Protein AF-H0A9T4-F1 (afdb_monomer_lite)

pLDDT: mean 71.27, std 19.25, range [31.16, 97.06]

Sequence (235 aa):
MMSLDSEPENFSHQIEYSAELRTNGTLNDTEILLPFPEDERFRNAVENDSEDPNVTISNDFNASTSITDSGYLRLDIGDFRPETPEERFGETEFPDSFNESGELRSANVSGIRKYTSYDFYIRIDYNRSINTSNGLTKEPYLVSNTTECQNARESGCATTQAYMNYETGDQTYLEFDVSLEGRNSWNEGFSWQGNSYRQDFYNSYYDNGYLTGSQDGWVTLTGREVEGDGTYRRD

Foldseek 3Di:
DDPPPDDPWDKKKKKKKKKKKWKQAKWAQKKKWAQDWPDPVVQCCLDPVDPDPQKDKDWQLPFRWHADPVGTIMTGRGIDGQPDHDPPPPPPPPPPPPDPPDDPDDPPPDPPGDIRMIMIMMMGMDPDRDPPVVNDPDDTDSDPDADADPALPDPRFDKDKMFIFIATDQAMWMKMKIKMKMKMWTDDPHDIWIWMKMKMWICQDHPNRTDGGGDGGMDMTTIGIDGTPTDDDDD

Secondary structure (DSSP, 8-state):
----------EEEEEEEEEEEEESS-EEEEEEEE-----HHHHHHHHTT---TTEEEEETT--EEEE-TTS-EEEEEEEE--SS-----------S------------------PEEEEEEEEEEE-S---GGG--SS---SSSSPPP-SSTTSTT-EEEEEEEEEE--TT-EEEEEEEEEEEEEEEETTEEEEEEEEEEEESSTTT---EES-EEEEEEEEEEEEEEEEPPPP-

Structure (mmCIF, N/CA/C/O backbone):
data_AF-H0A9T4-F1
#
_entry.id   AF-H0A9T4-F1
#
loop_
_atom_site.group_PDB
_atom_site.id
_atom_site.type_symbol
_atom_site.label_atom_id
_atom_site.label_alt_id
_atom_site.label_comp_id
_atom_site.label_asym_id
_atom_site.label_entity_id
_atom_site.label_seq_id
_atom_site.pdbx_PDB_ins_code
_atom_site.Cartn_x
_atom_site.Cartn_y
_atom_site.Cartn_z
_atom_site.occupancy
_atom_site.B_iso_or_equiv
_atom_site.auth_seq_id
_atom_site.auth_comp_id
_atom_site.auth_asym_id
_atom_site.auth_atom_id
_atom_site.pdbx_PDB_model_num
ATOM 1 N N . MET A 1 1 ? 29.305 2.424 -45.298 1.00 36.91 1 MET A N 1
ATOM 2 C CA . MET A 1 1 ? 28.233 2.231 -44.304 1.00 36.91 1 MET A CA 1
ATOM 3 C C . MET A 1 1 ? 28.916 1.924 -42.991 1.00 36.91 1 MET A C 1
ATOM 5 O O . MET A 1 1 ? 29.504 0.860 -42.871 1.00 36.91 1 MET A O 1
ATOM 9 N N . MET A 1 2 ? 28.985 2.909 -42.098 1.00 31.16 2 MET A N 1
ATOM 10 C CA . MET A 1 2 ? 29.479 2.701 -40.739 1.00 31.16 2 MET A CA 1
ATOM 11 C C . MET A 1 2 ? 28.361 2.022 -39.949 1.00 31.16 2 MET A C 1
ATOM 13 O O . MET A 1 2 ? 27.232 2.507 -39.974 1.00 31.16 2 MET A O 1
ATOM 17 N N . SER A 1 3 ? 28.688 0.892 -39.320 1.00 36.53 3 SER A N 1
ATOM 18 C CA . SER A 1 3 ? 27.919 0.335 -38.208 1.00 36.53 3 SER A CA 1
ATOM 19 C C . SER A 1 3 ? 27.829 1.434 -37.158 1.00 36.53 3 SER A C 1
ATOM 21 O O . SER A 1 3 ? 28.858 1.856 -36.630 1.00 36.53 3 SER A O 1
ATOM 23 N N . LEU A 1 4 ? 26.632 1.975 -36.940 1.00 37.09 4 LEU A N 1
ATOM 24 C CA . LEU A 1 4 ? 26.343 2.681 -35.703 1.00 37.09 4 LEU A CA 1
ATOM 25 C C . LEU A 1 4 ? 26.190 1.578 -34.664 1.00 37.09 4 LEU A C 1
ATOM 27 O O . LEU A 1 4 ? 25.103 1.034 -34.493 1.00 37.09 4 LEU A O 1
ATOM 31 N N . ASP A 1 5 ? 27.308 1.204 -34.049 1.00 38.84 5 ASP A N 1
ATOM 32 C CA . ASP A 1 5 ? 27.288 0.517 -32.766 1.00 38.84 5 ASP A CA 1
ATOM 33 C C . ASP A 1 5 ? 26.544 1.466 -31.819 1.00 38.84 5 ASP A C 1
ATOM 35 O O . ASP A 1 5 ? 27.070 2.508 -31.425 1.00 38.84 5 ASP A O 1
ATOM 39 N N . SER A 1 6 ? 25.260 1.187 -31.595 1.00 43.19 6 SER A N 1
ATOM 40 C CA . SER A 1 6 ? 24.391 2.011 -30.766 1.00 43.19 6 SER A CA 1
ATOM 41 C C . SER A 1 6 ? 24.956 2.027 -29.352 1.00 43.19 6 SER A C 1
ATOM 43 O O . SER A 1 6 ? 25.126 0.968 -28.741 1.00 43.19 6 SER A O 1
ATOM 45 N N . GLU A 1 7 ? 25.254 3.227 -28.855 1.00 45.38 7 GLU A N 1
ATOM 46 C CA . GLU A 1 7 ? 25.550 3.479 -27.446 1.00 45.38 7 GLU A CA 1
ATOM 47 C C . GLU A 1 7 ? 24.511 2.791 -26.545 1.00 45.38 7 GLU A C 1
ATOM 49 O O . GLU A 1 7 ? 23.371 2.593 -26.979 1.00 45.38 7 GLU A O 1
ATOM 54 N N . PRO A 1 8 ? 24.860 2.421 -25.299 1.00 45.72 8 PRO A N 1
ATOM 55 C CA . PRO A 1 8 ? 23.868 1.931 -24.358 1.00 45.72 8 PRO A CA 1
ATOM 56 C C . PRO A 1 8 ? 22.830 3.035 -24.143 1.00 45.72 8 PRO A C 1
ATOM 58 O O . PRO A 1 8 ? 23.073 4.015 -23.444 1.00 45.72 8 PRO A O 1
ATOM 61 N N . GLU A 1 9 ? 21.672 2.896 -24.781 1.00 55.62 9 GLU A N 1
ATOM 62 C CA . GLU A 1 9 ? 20.486 3.669 -24.447 1.00 55.62 9 GLU A CA 1
ATOM 63 C C . GLU A 1 9 ? 20.266 3.507 -22.938 1.00 55.62 9 GLU A C 1
ATOM 65 O O . GLU A 1 9 ? 20.201 2.388 -22.423 1.00 55.62 9 GLU A O 1
ATOM 70 N N . ASN A 1 10 ? 20.241 4.622 -22.205 1.00 63.22 10 ASN A N 1
ATOM 71 C CA . ASN A 1 10 ? 19.972 4.588 -20.774 1.00 63.22 10 ASN A CA 1
ATOM 72 C C . ASN A 1 10 ? 18.535 4.099 -20.583 1.00 63.22 10 ASN A C 1
ATOM 74 O O . ASN A 1 10 ? 17.590 4.854 -20.806 1.00 63.22 10 ASN A O 1
ATOM 78 N N . PHE A 1 11 ? 18.391 2.833 -20.203 1.00 69.94 11 PHE A N 1
ATOM 79 C CA . PHE A 1 11 ? 17.131 2.224 -19.804 1.00 69.94 11 PHE A CA 1
ATOM 80 C C . PHE A 1 11 ? 17.020 2.243 -18.288 1.00 69.94 11 PHE A C 1
ATOM 82 O O . PHE A 1 11 ? 17.961 1.858 -17.593 1.00 69.94 11 PHE A O 1
ATOM 89 N N . SER A 1 12 ? 15.852 2.630 -17.794 1.00 73.62 12 SER A N 1
ATOM 90 C CA . SER A 1 12 ? 15.482 2.488 -16.392 1.00 73.62 12 SER A CA 1
ATOM 91 C C . SER A 1 12 ? 14.150 1.757 -16.297 1.00 73.62 12 SER A C 1
ATOM 93 O O . SER A 1 12 ? 13.208 2.089 -17.022 1.00 73.62 12 SER A O 1
ATOM 95 N N . HIS A 1 13 ? 14.081 0.769 -15.408 1.00 77.31 13 HIS A N 1
ATOM 96 C CA . HIS A 1 13 ? 12.826 0.167 -14.978 1.00 77.31 13 HIS A CA 1
ATOM 97 C C . HIS A 1 13 ? 12.672 0.387 -13.474 1.00 77.31 13 HIS A C 1
ATOM 99 O O . HIS A 1 13 ? 13.631 0.216 -12.722 1.00 77.31 13 HIS A O 1
ATOM 105 N N . GLN A 1 14 ? 11.473 0.763 -13.054 1.00 82.94 14 GLN A N 1
ATOM 106 C CA . GLN A 1 14 ? 11.121 1.040 -11.669 1.00 82.94 14 GLN A CA 1
ATOM 107 C C . GLN A 1 14 ? 9.808 0.332 -11.350 1.00 82.94 14 GLN A C 1
ATOM 109 O O . GLN A 1 14 ? 8.902 0.329 -12.182 1.00 82.94 14 GLN A O 1
ATOM 114 N N . ILE A 1 15 ? 9.698 -0.215 -10.143 1.00 85.06 15 ILE A N 1
ATOM 115 C CA . ILE A 1 15 ? 8.420 -0.596 -9.540 1.00 85.06 15 ILE A CA 1
ATOM 116 C C . ILE A 1 15 ? 8.236 0.192 -8.255 1.00 85.06 15 ILE A C 1
ATOM 118 O O . ILE A 1 15 ? 9.163 0.328 -7.459 1.00 85.06 15 ILE A O 1
ATOM 122 N N . GLU A 1 16 ? 7.029 0.683 -8.048 1.00 90.06 16 GLU A N 1
ATOM 123 C CA . GLU A 1 16 ? 6.606 1.373 -6.845 1.00 90.06 16 GLU A CA 1
ATOM 124 C C . GLU A 1 16 ? 5.349 0.698 -6.311 1.00 90.06 16 GLU A C 1
ATOM 126 O O . GLU A 1 16 ? 4.365 0.547 -7.026 1.00 90.06 16 GLU A O 1
ATOM 131 N N . TYR A 1 17 ? 5.401 0.257 -5.062 1.00 91.56 17 TYR A N 1
ATOM 132 C CA . TYR A 1 17 ? 4.248 -0.201 -4.303 1.00 91.56 17 TYR A CA 1
ATOM 133 C C . TYR A 1 17 ? 3.953 0.845 -3.239 1.00 91.56 17 TYR A C 1
ATOM 135 O O . TYR A 1 17 ? 4.865 1.218 -2.499 1.00 91.56 17 TYR A O 1
ATOM 143 N N . SER A 1 18 ? 2.706 1.281 -3.124 1.00 92.25 18 SER A N 1
ATOM 144 C CA . SER A 1 18 ? 2.283 2.205 -2.078 1.00 92.25 18 SER A CA 1
ATOM 145 C C . SER A 1 18 ? 1.017 1.728 -1.379 1.00 92.25 18 SER A C 1
ATOM 147 O O . SER A 1 18 ? 0.154 1.084 -1.973 1.00 92.25 18 SER A O 1
ATOM 149 N N . ALA A 1 19 ? 0.924 2.046 -0.097 1.00 90.69 19 ALA A N 1
ATOM 150 C CA . ALA A 1 19 ? -0.265 1.924 0.718 1.00 90.69 19 ALA A CA 1
ATOM 151 C C . ALA A 1 19 ? -0.475 3.264 1.429 1.00 90.69 19 ALA A C 1
ATOM 153 O O . ALA A 1 19 ? 0.409 3.732 2.146 1.00 90.69 19 ALA A O 1
ATOM 154 N N . GLU A 1 20 ? -1.632 3.874 1.219 1.00 90.50 20 GLU A N 1
ATOM 155 C CA . GLU A 1 20 ? -2.005 5.170 1.774 1.00 90.50 20 GLU A CA 1
ATOM 156 C C . GLU A 1 20 ? -3.176 4.982 2.741 1.00 90.50 20 GLU A C 1
ATOM 158 O O . GLU A 1 20 ? -4.169 4.317 2.429 1.00 90.50 20 GLU A O 1
ATOM 163 N N . LEU A 1 21 ? -3.052 5.571 3.931 1.00 88.19 21 LEU A N 1
ATOM 164 C CA . LEU A 1 21 ? -4.072 5.531 4.971 1.00 88.19 21 LEU A CA 1
ATOM 165 C C . LEU A 1 21 ? -4.536 6.949 5.304 1.00 88.19 21 LEU A C 1
ATOM 167 O O . LEU A 1 21 ? -3.742 7.807 5.698 1.00 88.19 21 LEU A O 1
ATOM 171 N N . ARG A 1 22 ? -5.849 7.177 5.226 1.00 87.44 22 ARG A N 1
ATOM 172 C CA . ARG A 1 22 ? -6.481 8.448 5.598 1.00 87.44 22 ARG A CA 1
ATOM 173 C C . ARG A 1 22 ? -7.587 8.210 6.612 1.00 87.44 22 ARG A C 1
ATOM 175 O O . ARG A 1 22 ? -8.481 7.400 6.400 1.00 87.44 22 ARG A O 1
ATOM 182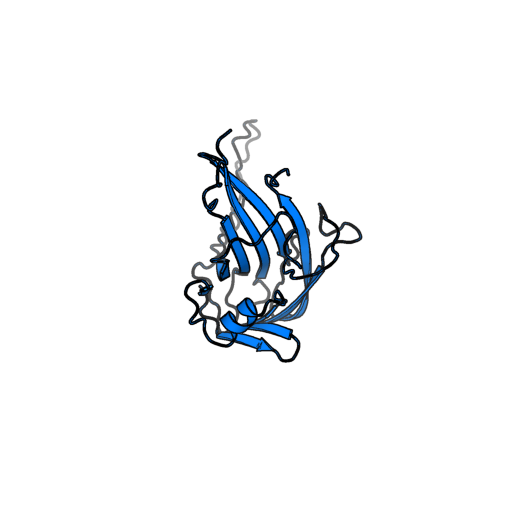 N N . THR A 1 23 ? -7.579 8.966 7.701 1.00 86.12 23 THR A N 1
ATOM 183 C CA . THR A 1 23 ? -8.630 8.908 8.731 1.00 86.12 23 THR A CA 1
ATOM 184 C C . THR A 1 23 ? -8.828 10.277 9.373 1.00 86.12 23 THR A C 1
ATOM 186 O O . THR A 1 23 ? -7.914 11.104 9.397 1.00 86.12 23 THR A O 1
ATOM 189 N N . ASN A 1 24 ? -10.030 10.535 9.890 1.00 84.12 24 ASN A N 1
ATOM 190 C CA . ASN A 1 24 ? -10.336 11.732 10.685 1.00 84.12 24 ASN A CA 1
ATOM 191 C C . ASN A 1 24 ? -10.231 11.525 12.199 1.00 84.12 24 ASN A C 1
ATOM 193 O O . ASN A 1 24 ? -10.470 12.463 12.962 1.00 84.12 24 ASN A O 1
ATOM 197 N N . GLY A 1 25 ? -9.933 10.311 12.652 1.00 86.06 25 GLY A N 1
ATOM 198 C CA . GLY A 1 25 ? -9.854 9.984 14.067 1.00 86.06 25 GLY A CA 1
ATOM 199 C C . GLY A 1 25 ? -8.688 9.069 14.386 1.00 86.06 25 GLY A C 1
ATOM 200 O O . GLY A 1 25 ? -8.085 8.458 13.506 1.00 86.06 25 GLY A O 1
ATOM 201 N N . THR A 1 26 ? -8.376 8.990 15.675 1.00 90.56 26 THR A N 1
ATOM 202 C CA . THR A 1 26 ? -7.359 8.073 16.183 1.00 90.56 26 THR A CA 1
ATOM 203 C C . THR A 1 26 ? -7.783 6.628 15.947 1.00 90.56 26 THR A C 1
ATOM 205 O O . THR A 1 26 ? -8.914 6.260 16.271 1.00 90.56 26 THR A O 1
ATOM 208 N N . LEU A 1 27 ? -6.864 5.817 15.437 1.00 92.06 27 LEU A N 1
ATOM 209 C CA . LEU A 1 27 ? -6.986 4.366 15.361 1.00 92.06 27 LEU A CA 1
ATOM 210 C C . LEU A 1 27 ? -6.022 3.778 16.393 1.00 92.06 27 LEU A C 1
ATOM 212 O O . LEU A 1 27 ? -4.877 4.220 16.477 1.00 92.06 27 LEU A O 1
ATOM 216 N N . ASN A 1 28 ? -6.480 2.829 17.198 1.00 93.94 28 ASN A N 1
ATOM 217 C CA . ASN A 1 28 ? -5.662 2.191 18.229 1.00 93.94 28 ASN A CA 1
ATOM 218 C C . ASN A 1 28 ? -5.390 0.743 17.834 1.00 93.94 28 ASN A C 1
ATOM 220 O O . ASN A 1 28 ? -6.257 0.107 17.227 1.00 93.94 28 ASN A O 1
ATOM 224 N N . ASP A 1 29 ? -4.196 0.261 18.186 1.00 93.69 29 ASP A N 1
ATOM 225 C CA . ASP A 1 29 ? -3.746 -1.114 17.933 1.00 93.69 29 ASP A CA 1
ATOM 226 C C . ASP A 1 29 ? -3.964 -1.555 16.471 1.00 93.69 29 ASP A C 1
ATOM 228 O O . ASP A 1 29 ? -4.496 -2.625 16.181 1.00 93.69 29 ASP A O 1
ATOM 232 N N . THR A 1 30 ? -3.586 -0.678 15.538 1.00 93.75 30 THR A N 1
ATOM 233 C CA . THR A 1 30 ? -3.905 -0.814 14.115 1.00 93.75 30 THR A CA 1
ATOM 234 C C . THR A 1 30 ? -2.971 -1.803 13.429 1.00 93.75 30 THR A C 1
ATOM 236 O O . THR A 1 30 ? -1.761 -1.584 13.339 1.00 93.75 30 THR A O 1
ATOM 239 N N . GLU A 1 31 ? -3.560 -2.847 12.859 1.00 95.25 31 GLU A N 1
ATOM 240 C CA . GLU A 1 31 ? -2.909 -3.821 11.993 1.00 95.25 31 GLU A CA 1
ATOM 241 C C . GLU A 1 31 ? -3.645 -3.913 10.654 1.00 95.25 31 GLU A C 1
ATOM 243 O O . GLU A 1 31 ? -4.874 -4.017 10.595 1.00 95.25 31 GLU A O 1
ATOM 248 N N . ILE A 1 32 ? -2.877 -3.917 9.565 1.00 94.44 32 ILE A N 1
ATOM 249 C CA . ILE A 1 32 ? -3.400 -4.081 8.211 1.00 94.44 32 ILE A CA 1
ATOM 250 C C . ILE A 1 32 ? -2.604 -5.175 7.495 1.00 94.44 32 ILE A C 1
ATOM 252 O O . ILE A 1 32 ? -1.375 -5.135 7.467 1.00 94.44 32 ILE A O 1
ATOM 256 N N . LEU A 1 33 ? -3.294 -6.150 6.894 1.00 95.44 33 LEU A N 1
ATOM 257 C CA . LEU A 1 33 ? -2.688 -7.160 6.022 1.00 95.44 33 LEU A CA 1
ATOM 258 C C . LEU A 1 33 ? -3.072 -6.890 4.571 1.00 95.44 33 LEU A C 1
ATOM 260 O O . LEU A 1 33 ? -4.258 -6.834 4.240 1.00 95.44 33 LEU A O 1
ATOM 264 N N . LEU A 1 34 ? -2.068 -6.765 3.709 1.00 93.75 34 LEU A N 1
ATOM 265 C CA . LEU A 1 34 ? -2.211 -6.327 2.327 1.00 93.75 34 LEU A CA 1
ATOM 266 C C . LEU A 1 34 ? -1.712 -7.366 1.330 1.00 93.75 34 LEU A C 1
ATOM 268 O O . LEU A 1 34 ? -0.759 -8.094 1.625 1.00 93.75 34 LEU A O 1
ATOM 272 N N . PRO A 1 35 ? -2.313 -7.428 0.130 1.00 91.25 35 PRO A N 1
ATOM 273 C CA . PRO A 1 35 ? -1.673 -8.108 -0.981 1.00 91.25 35 PRO A CA 1
ATOM 274 C C . PRO A 1 35 ? -0.369 -7.381 -1.311 1.00 91.25 35 PRO A C 1
ATOM 276 O O . PRO A 1 35 ? -0.274 -6.163 -1.186 1.00 91.25 35 PRO A O 1
ATOM 279 N N . PHE A 1 36 ? 0.627 -8.116 -1.777 1.00 89.31 36 PHE A N 1
ATOM 280 C CA . PHE A 1 36 ? 1.878 -7.531 -2.239 1.00 89.31 36 PHE A CA 1
ATOM 281 C C . PHE A 1 36 ? 2.315 -8.225 -3.532 1.00 89.31 36 PHE A C 1
ATOM 283 O O . PHE A 1 36 ? 1.897 -9.362 -3.777 1.00 89.31 36 PHE A O 1
ATOM 290 N N . PRO A 1 37 ? 3.116 -7.569 -4.387 1.00 85.06 37 PRO A N 1
ATOM 291 C CA . PRO A 1 37 ? 3.596 -8.210 -5.601 1.00 85.06 37 PRO A CA 1
ATOM 292 C C . PRO A 1 37 ? 4.515 -9.379 -5.240 1.00 85.06 37 PRO A C 1
ATOM 294 O O . PRO A 1 37 ? 5.459 -9.203 -4.473 1.00 85.06 37 PRO A O 1
ATOM 297 N N . GLU A 1 38 ? 4.290 -10.561 -5.818 1.00 77.75 38 GLU A N 1
ATOM 298 C CA . GLU A 1 38 ? 5.182 -11.721 -5.656 1.00 77.75 38 GLU A CA 1
ATOM 299 C C . GLU A 1 38 ? 6.530 -11.506 -6.387 1.00 77.75 38 GLU A C 1
ATOM 301 O O . GLU A 1 38 ? 6.860 -12.187 -7.357 1.00 77.75 38 GLU A O 1
ATOM 306 N N . ASP A 1 39 ? 7.320 -10.536 -5.924 1.00 80.50 39 ASP A N 1
ATOM 307 C CA . ASP A 1 39 ? 8.668 -10.216 -6.386 1.00 80.50 39 ASP A CA 1
ATOM 308 C C . ASP A 1 39 ? 9.683 -10.505 -5.266 1.00 80.50 39 ASP A C 1
ATOM 310 O O . ASP A 1 39 ? 9.504 -10.137 -4.103 1.00 80.50 39 ASP A O 1
ATOM 314 N N . GLU A 1 40 ? 10.769 -11.198 -5.613 1.00 82.06 40 GLU A N 1
ATOM 315 C CA . GLU A 1 40 ? 11.804 -11.607 -4.656 1.00 82.06 40 GLU A CA 1
ATOM 316 C C . GLU A 1 40 ? 12.494 -10.404 -3.997 1.00 82.06 40 GLU A C 1
ATOM 318 O O . GLU A 1 40 ? 12.805 -10.448 -2.807 1.00 82.06 40 GLU A O 1
ATOM 323 N N . ARG A 1 41 ? 12.708 -9.311 -4.742 1.00 81.62 41 ARG A N 1
ATOM 324 C CA . ARG A 1 41 ? 13.332 -8.092 -4.213 1.00 81.62 41 ARG A CA 1
ATOM 325 C C . ARG A 1 41 ? 12.364 -7.330 -3.329 1.00 81.62 41 ARG A C 1
ATOM 327 O O . ARG A 1 41 ? 12.804 -6.807 -2.314 1.00 81.62 41 ARG A O 1
ATOM 334 N N . PHE A 1 42 ? 11.070 -7.340 -3.650 1.00 86.12 42 PHE A N 1
ATOM 335 C CA . PHE A 1 42 ? 10.041 -6.819 -2.751 1.00 86.12 42 PHE A CA 1
ATOM 336 C C . PHE A 1 42 ? 10.043 -7.563 -1.414 1.00 86.12 42 PHE A C 1
ATOM 338 O O . PHE A 1 42 ? 10.140 -6.943 -0.358 1.00 86.12 42 PHE A O 1
ATOM 345 N N . ARG A 1 43 ? 9.999 -8.900 -1.446 1.00 87.12 43 ARG A N 1
ATOM 346 C CA . ARG A 1 43 ? 10.045 -9.712 -0.224 1.00 87.12 43 ARG A CA 1
ATOM 347 C C . ARG A 1 43 ? 11.310 -9.435 0.586 1.00 87.12 43 ARG A C 1
ATOM 349 O O . ARG A 1 43 ? 11.229 -9.204 1.786 1.00 87.12 43 ARG A O 1
ATOM 356 N N . ASN A 1 44 ? 12.465 -9.436 -0.076 1.00 85.88 44 ASN A N 1
ATOM 357 C CA . ASN A 1 44 ? 13.749 -9.191 0.572 1.00 85.88 44 ASN A CA 1
ATOM 358 C C . ASN A 1 44 ? 13.821 -7.782 1.189 1.00 85.88 44 ASN A C 1
ATOM 360 O O . ASN A 1 44 ? 14.322 -7.628 2.299 1.00 85.88 44 ASN A O 1
ATOM 364 N N . ALA A 1 45 ? 13.269 -6.774 0.504 1.00 86.06 45 ALA A N 1
ATOM 365 C CA . ALA A 1 45 ? 13.177 -5.410 1.014 1.00 86.06 45 ALA A CA 1
ATOM 366 C C . ALA A 1 45 ? 12.426 -5.349 2.351 1.00 86.06 45 ALA A C 1
ATOM 368 O O . ALA A 1 45 ? 12.923 -4.733 3.288 1.00 86.06 45 ALA A O 1
ATOM 369 N N . VAL A 1 46 ? 11.275 -6.026 2.442 1.00 87.38 46 VAL A N 1
ATOM 370 C CA . VAL A 1 46 ? 10.438 -6.070 3.653 1.00 87.38 46 VAL A CA 1
ATOM 371 C C . VAL A 1 46 ? 11.076 -6.903 4.768 1.00 87.38 46 VAL A C 1
ATOM 373 O O . VAL A 1 46 ? 11.057 -6.500 5.924 1.00 87.38 46 VAL A O 1
ATOM 376 N N . GLU A 1 47 ? 11.614 -8.083 4.455 1.00 86.06 47 GLU A N 1
ATOM 377 C CA . GLU A 1 47 ? 12.083 -9.034 5.476 1.00 86.06 47 GLU A CA 1
ATOM 378 C C . GLU A 1 47 ? 13.462 -8.681 6.059 1.00 86.06 47 GLU A C 1
ATOM 380 O O . GLU A 1 47 ? 13.756 -9.074 7.188 1.00 86.06 47 GLU A O 1
ATOM 385 N N . ASN A 1 48 ? 14.309 -7.961 5.313 1.00 82.69 48 ASN A N 1
ATOM 386 C CA . ASN A 1 48 ? 15.698 -7.682 5.699 1.00 82.69 48 ASN A CA 1
ATOM 387 C C . ASN A 1 48 ? 16.031 -6.181 5.798 1.00 82.69 48 ASN A C 1
ATOM 389 O O . ASN A 1 48 ? 17.211 -5.836 5.765 1.00 82.69 48 ASN A O 1
ATOM 393 N N . ASP A 1 49 ? 15.028 -5.297 5.903 1.00 69.56 49 ASP A N 1
ATOM 394 C CA . ASP A 1 49 ? 15.210 -3.834 6.029 1.00 69.56 49 ASP A CA 1
ATOM 395 C C . ASP A 1 49 ? 16.154 -3.240 4.958 1.00 69.56 49 ASP A C 1
ATOM 397 O O . ASP A 1 49 ? 16.995 -2.384 5.224 1.00 69.56 49 ASP A O 1
ATOM 401 N N . SER A 1 50 ? 16.009 -3.739 3.726 1.00 67.62 50 SER A N 1
ATOM 402 C CA . SER A 1 50 ? 16.747 -3.391 2.506 1.00 67.62 50 SER A CA 1
ATOM 403 C C . SER A 1 50 ? 18.164 -2.799 2.660 1.00 67.62 50 SER A C 1
ATOM 405 O O . SER A 1 50 ? 18.363 -1.584 2.707 1.00 67.62 50 SER A O 1
ATOM 407 N N . GLU A 1 51 ? 19.183 -3.647 2.514 1.00 72.31 51 GLU A N 1
ATOM 408 C CA . GLU A 1 51 ? 20.570 -3.207 2.273 1.00 72.31 51 GLU A CA 1
ATOM 409 C C . GLU A 1 51 ? 20.859 -2.869 0.790 1.00 72.31 51 GLU A C 1
ATOM 411 O O . GLU A 1 51 ? 21.961 -2.425 0.451 1.00 72.31 51 GLU A O 1
ATOM 416 N N . ASP A 1 52 ? 19.898 -3.095 -0.116 1.00 78.19 52 ASP A N 1
ATOM 417 C CA . ASP A 1 52 ? 20.063 -2.840 -1.550 1.00 78.19 52 ASP A CA 1
ATOM 418 C C . ASP A 1 52 ? 19.949 -1.330 -1.839 1.00 78.19 52 ASP A C 1
ATOM 420 O O . ASP A 1 52 ? 18.905 -0.735 -1.566 1.00 78.19 52 ASP A O 1
ATOM 424 N N . PRO A 1 53 ? 20.973 -0.682 -2.434 1.00 78.56 53 PRO A N 1
ATOM 425 C CA . PRO A 1 53 ? 20.917 0.741 -2.779 1.00 78.56 53 PRO A CA 1
ATOM 426 C C . PRO A 1 53 ? 19.855 1.087 -3.833 1.00 78.56 53 PRO A C 1
ATOM 428 O O . PRO A 1 53 ? 19.616 2.265 -4.085 1.00 78.56 53 PRO A O 1
ATOM 431 N N . ASN A 1 54 ? 19.247 0.085 -4.467 1.00 80.38 54 ASN A N 1
ATOM 432 C CA . ASN A 1 54 ? 18.204 0.254 -5.477 1.00 80.38 54 ASN A CA 1
ATOM 433 C C . ASN A 1 54 ? 16.805 0.085 -4.902 1.00 80.38 54 ASN A C 1
ATOM 435 O O . ASN A 1 54 ? 15.834 0.019 -5.647 1.00 80.38 54 ASN A O 1
ATOM 439 N N . VAL A 1 55 ? 16.690 -0.033 -3.587 1.00 82.75 55 VAL A N 1
ATOM 440 C CA . VAL A 1 55 ? 15.416 -0.159 -2.908 1.00 82.75 55 VAL A CA 1
ATOM 441 C C . VAL A 1 55 ? 15.295 0.989 -1.921 1.00 82.75 55 VAL A C 1
ATOM 443 O O . VAL A 1 55 ? 16.186 1.256 -1.120 1.00 82.75 55 VAL A O 1
ATOM 446 N N . THR A 1 56 ? 14.176 1.695 -2.000 1.00 85.00 56 THR A N 1
ATOM 447 C CA . THR A 1 56 ? 13.813 2.764 -1.075 1.00 85.00 56 THR A CA 1
ATOM 448 C C . THR A 1 56 ? 12.544 2.357 -0.352 1.00 85.00 56 THR A C 1
ATOM 450 O O . THR A 1 56 ? 11.549 2.030 -0.994 1.00 85.00 56 THR A O 1
ATOM 453 N N . ILE A 1 57 ? 12.576 2.400 0.976 1.00 84.88 57 ILE A N 1
ATOM 454 C CA . ILE A 1 57 ? 11.403 2.201 1.825 1.00 84.88 57 ILE A CA 1
ATOM 455 C C . ILE A 1 57 ? 11.153 3.516 2.554 1.00 84.88 57 ILE A C 1
ATOM 457 O O . ILE A 1 57 ? 12.065 4.074 3.165 1.00 84.88 57 ILE A O 1
ATOM 461 N N . SER A 1 58 ? 9.924 4.011 2.478 1.00 84.81 58 SER A N 1
ATOM 462 C CA . SER A 1 58 ? 9.469 5.177 3.229 1.00 84.81 58 SER A CA 1
ATOM 463 C C . SER A 1 58 ? 8.191 4.827 3.963 1.00 84.81 58 SER A C 1
ATOM 465 O O . SER A 1 58 ? 7.339 4.110 3.440 1.00 84.81 58 SER A O 1
ATOM 467 N N . ASN A 1 59 ? 8.074 5.321 5.188 1.00 83.44 59 ASN A N 1
ATOM 468 C CA . ASN A 1 59 ? 6.992 4.959 6.083 1.00 83.44 59 ASN A CA 1
ATOM 469 C C . ASN A 1 59 ? 6.689 6.121 7.025 1.00 83.44 59 ASN A C 1
ATOM 471 O O . ASN A 1 59 ? 7.391 6.320 8.020 1.00 83.44 59 ASN A O 1
ATOM 475 N N . ASP A 1 60 ? 5.642 6.875 6.712 1.00 79.50 60 ASP A N 1
ATOM 476 C CA . ASP A 1 60 ? 5.291 8.080 7.463 1.00 79.50 60 ASP A CA 1
ATOM 477 C C . ASP A 1 60 ? 4.659 7.764 8.825 1.00 79.50 60 ASP A C 1
ATOM 479 O O . ASP A 1 60 ? 4.719 8.576 9.747 1.00 79.50 60 ASP A O 1
ATOM 483 N N . PHE A 1 61 ? 4.068 6.577 8.980 1.00 72.62 61 PHE A N 1
ATOM 484 C CA . PHE A 1 61 ? 3.364 6.165 10.196 1.00 72.62 61 PHE A CA 1
ATOM 485 C C . PHE A 1 61 ? 4.193 5.256 11.116 1.00 72.62 61 PHE A C 1
ATOM 487 O O . PHE A 1 61 ? 3.674 4.759 1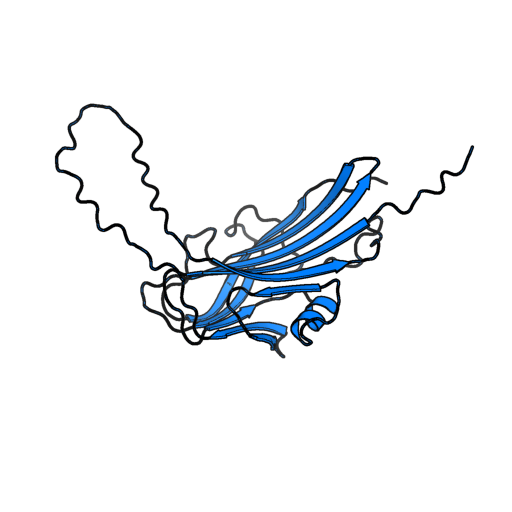2.111 1.00 72.62 61 PHE A O 1
ATOM 494 N N . ASN A 1 62 ? 5.489 5.067 10.827 1.00 75.44 62 ASN A N 1
ATOM 495 C CA . ASN A 1 62 ? 6.423 4.268 11.633 1.00 75.44 62 ASN A CA 1
ATOM 496 C C . ASN A 1 62 ? 5.921 2.837 11.928 1.00 75.44 62 ASN A C 1
ATOM 498 O O . ASN A 1 62 ? 6.155 2.297 13.011 1.00 75.44 62 ASN A O 1
ATOM 502 N N . ALA A 1 63 ? 5.222 2.215 10.974 1.00 82.75 63 ALA A N 1
ATOM 503 C CA . ALA A 1 63 ? 4.835 0.814 11.106 1.00 82.75 63 ALA A CA 1
ATOM 504 C C . ALA A 1 63 ? 6.028 -0.136 11.084 1.00 82.75 63 ALA A C 1
ATOM 506 O O . ALA A 1 63 ? 6.966 0.035 10.303 1.00 82.75 63 ALA A O 1
ATOM 507 N N . SER A 1 64 ? 5.924 -1.216 11.852 1.00 87.88 64 SER A N 1
ATOM 508 C CA . SER A 1 64 ? 6.739 -2.394 11.575 1.00 87.88 64 SER A CA 1
ATOM 509 C C . SER A 1 64 ? 6.117 -3.187 10.426 1.00 87.88 64 SER A C 1
ATOM 511 O O . SER A 1 64 ? 4.892 -3.288 10.314 1.00 87.88 64 SER A O 1
ATOM 513 N N . THR A 1 65 ? 6.963 -3.721 9.546 1.00 90.12 65 THR A N 1
ATOM 514 C CA . THR A 1 65 ? 6.511 -4.451 8.358 1.00 90.12 65 THR A CA 1
ATOM 515 C C . THR A 1 65 ? 7.060 -5.866 8.341 1.00 90.12 65 THR A C 1
ATOM 517 O O . THR A 1 65 ? 8.164 -6.120 8.814 1.00 90.12 65 THR A O 1
ATOM 520 N N . SER A 1 66 ? 6.260 -6.815 7.862 1.00 92.25 66 SER A N 1
ATOM 521 C CA . SER A 1 66 ? 6.673 -8.214 7.704 1.00 92.25 66 SER A CA 1
ATOM 522 C C . SER A 1 66 ? 5.802 -8.914 6.670 1.00 92.25 66 SER A C 1
ATOM 524 O O . SER A 1 66 ? 4.699 -8.457 6.379 1.00 92.25 66 SER A O 1
ATOM 526 N N . ILE A 1 67 ? 6.267 -10.036 6.122 1.00 91.94 67 ILE A N 1
ATOM 527 C CA . ILE A 1 67 ? 5.423 -10.906 5.301 1.00 91.94 67 ILE A CA 1
ATOM 528 C C . ILE A 1 67 ? 4.888 -12.044 6.171 1.00 91.94 67 ILE A C 1
ATOM 530 O O . ILE A 1 67 ? 5.649 -12.721 6.861 1.00 91.94 67 ILE A O 1
ATOM 534 N N . THR A 1 68 ? 3.576 -12.261 6.149 1.00 91.06 68 THR A N 1
ATOM 535 C CA . THR A 1 68 ? 2.933 -13.362 6.871 1.00 91.06 68 THR A CA 1
ATOM 536 C C . THR A 1 68 ? 3.160 -14.700 6.165 1.00 91.06 68 THR A C 1
ATOM 538 O O . THR A 1 68 ? 3.322 -14.762 4.944 1.00 91.06 68 THR A O 1
ATOM 541 N N . ASP A 1 69 ? 3.051 -15.804 6.911 1.00 87.06 69 ASP A N 1
ATOM 542 C CA . ASP A 1 69 ? 3.078 -17.168 6.349 1.00 87.06 69 ASP A CA 1
ATOM 543 C C . ASP A 1 69 ? 1.981 -17.400 5.293 1.00 87.06 69 ASP A C 1
ATOM 545 O O . ASP A 1 69 ? 2.127 -18.227 4.394 1.00 87.06 69 ASP A O 1
ATOM 549 N N . SER A 1 70 ? 0.870 -16.666 5.402 1.00 84.44 70 SER A N 1
ATOM 550 C CA . SER A 1 70 ? -0.252 -16.691 4.461 1.00 84.44 70 SER A CA 1
ATOM 551 C C . SER A 1 70 ? -0.026 -15.856 3.197 1.00 84.44 70 SER A C 1
ATOM 553 O O . SER A 1 70 ? -0.901 -15.848 2.335 1.00 84.44 70 SER A O 1
ATOM 555 N N . GLY A 1 71 ? 1.119 -15.180 3.064 1.00 87.19 71 GLY A N 1
ATOM 556 C CA . GLY A 1 71 ? 1.464 -14.411 1.871 1.00 87.19 71 GLY A CA 1
ATOM 557 C C . GLY A 1 71 ? 0.849 -13.013 1.826 1.00 87.19 71 GLY A C 1
ATOM 558 O O . GLY A 1 71 ? 0.498 -12.550 0.748 1.00 87.19 71 GLY A O 1
ATOM 559 N N . TYR A 1 72 ? 0.757 -12.325 2.967 1.00 91.94 72 TYR A N 1
ATOM 560 C CA . TYR A 1 72 ? 0.332 -10.925 3.035 1.00 91.94 72 TYR A CA 1
ATOM 561 C C . TYR A 1 72 ? 1.436 -10.039 3.605 1.00 91.94 72 TYR A C 1
ATOM 563 O O . TYR A 1 72 ?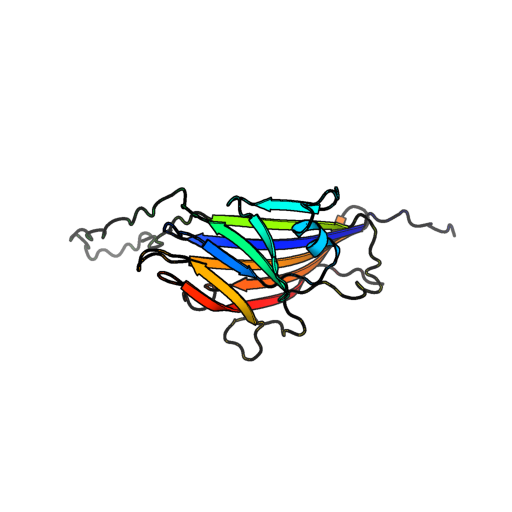 2.189 -10.461 4.480 1.00 91.94 72 TYR A O 1
ATOM 571 N N . LEU A 1 73 ? 1.503 -8.794 3.14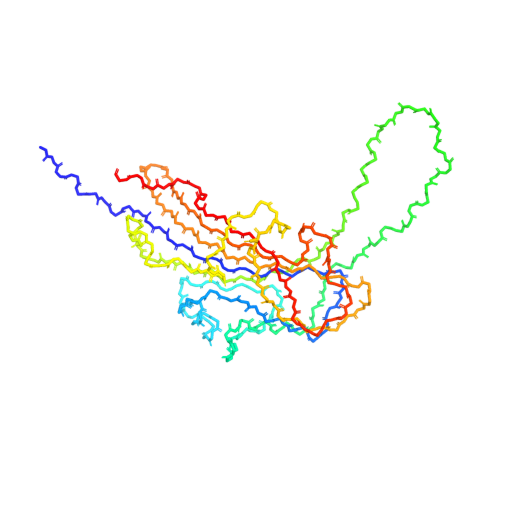4 1.00 93.31 73 LEU A N 1
ATOM 572 C CA . LEU A 1 73 ? 2.283 -7.751 3.792 1.00 93.31 73 LEU A CA 1
ATOM 573 C C . LEU A 1 73 ? 1.528 -7.286 5.034 1.00 93.31 73 LEU A C 1
ATOM 575 O O . LEU A 1 73 ? 0.449 -6.712 4.929 1.00 93.31 73 LEU A O 1
ATOM 579 N N . ARG A 1 74 ? 2.101 -7.528 6.207 1.00 94.25 74 ARG A N 1
ATOM 580 C CA . ARG A 1 74 ? 1.618 -7.010 7.481 1.00 94.25 74 ARG A CA 1
ATOM 581 C C . ARG A 1 74 ? 2.215 -5.634 7.730 1.00 94.25 74 ARG A C 1
ATOM 583 O O . ARG A 1 74 ? 3.436 -5.499 7.772 1.00 94.25 74 ARG A O 1
ATOM 590 N N . LEU A 1 75 ? 1.346 -4.656 7.940 1.00 93.12 75 LEU A N 1
ATOM 591 C CA . LEU A 1 75 ? 1.657 -3.332 8.459 1.00 93.12 75 LEU A CA 1
ATOM 592 C C . LEU A 1 75 ? 1.125 -3.261 9.892 1.00 93.12 75 LEU A C 1
ATOM 594 O O . LEU A 1 75 ? -0.086 -3.212 10.105 1.00 93.12 75 LEU A O 1
ATOM 598 N N . ASP A 1 76 ? 2.025 -3.296 10.867 1.00 92.88 76 ASP A N 1
ATOM 599 C CA . ASP A 1 76 ? 1.691 -3.136 12.284 1.00 92.88 76 ASP A CA 1
ATOM 600 C C . ASP A 1 76 ? 2.011 -1.691 12.680 1.00 92.88 76 ASP A C 1
ATOM 602 O O . ASP A 1 76 ? 3.175 -1.315 12.856 1.00 92.88 76 ASP A O 1
ATOM 606 N N . ILE A 1 77 ? 0.960 -0.869 12.677 1.00 90.81 77 ILE A N 1
ATOM 607 C CA . ILE A 1 77 ? 0.994 0.593 12.805 1.00 90.81 77 ILE A CA 1
ATOM 608 C C . ILE A 1 77 ? 0.902 1.002 14.283 1.00 90.81 77 ILE A C 1
ATOM 610 O O . ILE A 1 77 ? 1.442 2.033 14.682 1.00 90.81 77 ILE A O 1
ATOM 614 N N . GLY A 1 78 ? 0.232 0.195 15.110 1.00 89.25 78 GLY A N 1
ATOM 615 C CA . GLY A 1 78 ? -0.067 0.534 16.499 1.00 89.25 78 GLY A CA 1
ATOM 616 C C . GLY A 1 78 ? -1.054 1.702 16.606 1.00 89.25 78 GLY A C 1
ATOM 617 O O . GLY A 1 78 ? -2.100 1.713 15.954 1.00 89.25 78 GLY A O 1
ATOM 618 N N . ASP A 1 79 ? -0.736 2.688 17.446 1.00 89.00 79 ASP A N 1
ATOM 619 C CA . ASP A 1 79 ? -1.556 3.890 17.622 1.00 89.00 79 ASP A CA 1
ATOM 620 C C . ASP A 1 79 ? -1.327 4.882 16.477 1.00 89.00 79 ASP A C 1
ATOM 622 O O . ASP A 1 79 ? -0.300 5.562 16.412 1.00 89.00 79 ASP A O 1
ATOM 626 N N . PHE A 1 80 ? -2.336 5.056 15.634 1.00 85.44 80 PHE A N 1
ATOM 627 C CA . PHE A 1 80 ? -2.342 6.050 14.574 1.00 85.44 80 PHE A CA 1
ATOM 628 C C . PHE A 1 80 ? -3.137 7.286 15.000 1.00 85.44 80 PHE A C 1
ATOM 630 O O . PHE A 1 80 ? -4.339 7.212 15.262 1.00 85.44 80 PHE A O 1
ATOM 637 N N . ARG A 1 81 ? -2.486 8.453 15.055 1.00 85.00 81 ARG A N 1
ATOM 638 C CA . ARG A 1 81 ? -3.107 9.718 15.483 1.00 85.00 81 ARG A CA 1
ATOM 639 C C . ARG A 1 81 ? -2.958 10.769 14.388 1.00 85.00 81 ARG A C 1
ATOM 641 O O . ARG A 1 81 ? -1.847 11.267 14.221 1.00 85.00 81 ARG A O 1
ATOM 648 N N . PRO A 1 82 ? -4.037 11.146 13.679 1.00 76.62 82 PRO A N 1
ATOM 649 C CA . PRO A 1 82 ? -3.939 12.184 12.663 1.00 76.62 82 PRO A CA 1
ATOM 650 C C . PRO A 1 82 ? -3.511 13.512 13.303 1.00 76.62 82 PRO A C 1
ATOM 652 O O . PRO A 1 82 ? -4.086 13.950 14.302 1.00 76.62 82 PRO A O 1
ATOM 655 N N . GLU A 1 83 ? -2.493 14.158 12.727 1.00 67.38 83 GLU A N 1
ATOM 656 C CA . GLU A 1 83 ? -1.938 15.427 13.221 1.00 67.38 83 GLU A CA 1
ATOM 657 C C . GLU A 1 83 ? -2.953 16.579 13.218 1.00 67.38 83 GLU A C 1
ATOM 659 O O . GLU A 1 83 ? -2.816 17.527 13.994 1.00 67.38 83 GLU A O 1
ATOM 664 N N . THR A 1 84 ? -3.988 16.507 12.374 1.00 58.38 84 THR A N 1
ATOM 665 C CA . THR A 1 84 ? -5.036 17.533 12.308 1.00 58.38 84 THR A CA 1
ATOM 666 C C . THR A 1 84 ? -6.399 16.940 12.674 1.00 58.38 84 THR A C 1
ATOM 668 O O . THR A 1 84 ? -6.962 16.190 11.878 1.00 58.38 84 THR A O 1
ATOM 671 N N . PRO A 1 85 ? -6.976 17.279 13.843 1.00 50.00 85 PRO A N 1
ATOM 672 C CA . PRO A 1 85 ? -8.374 16.982 14.134 1.00 50.00 85 PRO A CA 1
ATOM 673 C C . PRO A 1 85 ? -9.275 17.708 13.127 1.00 50.00 85 PRO A C 1
ATOM 675 O O . PRO A 1 85 ? -9.022 18.874 12.812 1.00 50.00 85 PRO A O 1
ATOM 678 N N . GLU A 1 86 ? -10.341 17.060 12.649 1.00 46.19 86 GLU A N 1
ATOM 679 C CA . GLU A 1 86 ? -11.395 17.744 11.893 1.00 46.19 86 GLU A CA 1
ATOM 680 C C . GLU A 1 86 ? -11.927 18.933 12.715 1.00 46.19 86 GLU A C 1
ATOM 682 O O . GLU A 1 86 ? -12.671 18.760 13.683 1.00 46.19 86 GLU A O 1
ATOM 687 N N . GLU A 1 87 ? -11.632 20.165 12.293 1.00 41.09 87 GLU A N 1
ATOM 688 C CA . GLU A 1 87 ? -12.563 21.262 12.536 1.00 41.09 87 GLU A CA 1
ATOM 689 C C . GLU A 1 87 ? -13.796 20.979 11.674 1.00 41.09 87 GLU A C 1
ATOM 691 O O . GLU A 1 87 ? -13.869 21.357 10.502 1.00 41.09 87 GLU A O 1
ATOM 696 N N . ARG A 1 88 ? -14.793 20.294 12.250 1.00 40.09 88 ARG A N 1
ATOM 697 C CA . ARG A 1 88 ? -16.163 20.432 11.756 1.00 40.09 88 ARG A CA 1
ATOM 698 C C . ARG A 1 88 ? -16.482 21.915 11.873 1.00 40.09 88 ARG A C 1
ATOM 700 O O . ARG A 1 88 ? -16.695 22.405 12.981 1.00 40.09 88 ARG A O 1
ATOM 707 N N . PHE A 1 89 ? -16.504 22.638 10.754 1.00 40.06 89 PHE A N 1
ATOM 708 C CA . PHE A 1 89 ? -17.209 23.910 10.717 1.00 40.06 89 PHE A CA 1
ATOM 709 C C . PHE A 1 89 ? -18.613 23.615 11.244 1.00 40.06 89 PHE A C 1
ATOM 711 O O . PHE A 1 89 ? -19.348 22.828 10.643 1.00 40.06 89 PHE A O 1
ATOM 718 N N . GLY A 1 90 ? -18.918 24.146 12.432 1.00 37.53 90 GLY A N 1
ATOM 719 C CA . GLY A 1 90 ? -20.235 24.021 13.037 1.00 37.53 90 GLY A CA 1
ATOM 720 C C . GLY A 1 90 ? -21.285 24.450 12.024 1.00 37.53 90 GLY A C 1
ATOM 721 O O . GLY A 1 90 ? -20.983 25.276 11.156 1.00 37.53 90 GLY A O 1
ATOM 722 N N . GLU A 1 91 ? -22.473 23.844 12.119 1.00 37.38 91 GLU A N 1
ATOM 723 C CA . GLU A 1 91 ? -23.653 24.217 11.338 1.00 37.38 91 GLU A CA 1
ATOM 724 C C . GLU A 1 91 ? -23.625 25.721 11.105 1.00 37.38 91 GLU A C 1
ATOM 726 O O . GLU A 1 91 ? -23.725 26.515 12.041 1.00 37.38 91 GLU A O 1
ATOM 731 N N . THR A 1 92 ? -23.363 26.122 9.862 1.00 41.22 92 THR A N 1
ATOM 732 C CA . THR A 1 92 ? -23.494 27.524 9.518 1.00 41.22 92 THR A CA 1
ATOM 733 C C . THR A 1 92 ? -24.984 27.774 9.651 1.00 41.22 92 THR A C 1
ATOM 735 O O . THR A 1 92 ? -25.752 27.323 8.802 1.00 41.22 92 THR A O 1
ATOM 738 N N . GLU A 1 93 ? -25.405 28.399 10.753 1.00 36.09 93 GLU A N 1
ATOM 739 C CA . GLU A 1 93 ? -26.711 29.036 10.820 1.00 36.09 93 GLU A CA 1
ATOM 740 C C . GLU A 1 93 ? -26.777 29.915 9.574 1.00 36.09 93 GLU A C 1
ATOM 742 O O . GLU A 1 93 ? -26.039 30.896 9.442 1.00 36.09 93 GLU A O 1
ATOM 747 N N . PHE A 1 94 ? -27.574 29.491 8.593 1.00 40.75 94 PHE A N 1
ATOM 748 C CA . PHE A 1 94 ? -27.873 30.327 7.448 1.00 40.75 94 PHE A CA 1
ATOM 749 C C . PHE A 1 94 ? -28.445 31.622 8.027 1.00 40.75 94 PHE A C 1
ATOM 751 O O . PHE A 1 94 ? -29.439 31.553 8.751 1.00 40.75 94 PHE A O 1
ATOM 758 N N . PRO A 1 95 ? -27.846 32.796 7.767 1.00 41.00 95 PRO A N 1
ATOM 759 C CA . PRO A 1 95 ? -28.461 34.035 8.197 1.00 41.00 95 PRO A CA 1
ATOM 760 C C . PRO A 1 95 ? -29.848 34.102 7.554 1.00 41.00 95 PRO A C 1
ATOM 762 O O . PRO A 1 95 ? -29.956 33.940 6.337 1.00 41.00 95 PRO A O 1
ATOM 765 N N . ASP A 1 96 ? -30.889 34.390 8.339 1.00 44.19 96 ASP A N 1
ATOM 766 C CA . ASP A 1 96 ? -32.290 34.537 7.892 1.00 44.19 96 ASP A CA 1
ATOM 767 C C . ASP A 1 96 ? -32.495 35.579 6.764 1.00 44.19 96 ASP A C 1
ATOM 769 O O . ASP A 1 96 ? -33.601 35.793 6.273 1.00 44.19 96 ASP A O 1
ATOM 773 N N . SER A 1 97 ? -31.434 36.248 6.315 1.00 39.56 97 SER A N 1
ATOM 774 C CA . SER A 1 97 ? -31.434 37.198 5.212 1.00 39.56 97 SER A CA 1
ATOM 775 C C . SER A 1 97 ? -31.070 36.542 3.873 1.00 39.56 97 SER A C 1
ATOM 777 O O . SER A 1 97 ? -30.145 36.991 3.192 1.00 39.56 97 SER A O 1
ATOM 779 N N . PHE A 1 98 ? -31.795 35.499 3.463 1.00 38.56 98 PHE A N 1
ATOM 780 C CA . PHE A 1 98 ? -31.790 35.051 2.066 1.00 38.56 98 PHE A CA 1
ATOM 781 C C . PHE A 1 98 ? -32.821 35.883 1.293 1.00 38.56 98 PHE A C 1
ATOM 783 O O . PHE A 1 98 ? -33.971 35.494 1.115 1.00 38.56 98 PHE A O 1
ATOM 790 N N . ASN A 1 99 ? -32.432 37.099 0.913 1.00 40.28 99 ASN A N 1
ATOM 791 C CA . ASN A 1 99 ? -33.287 37.975 0.117 1.00 40.28 99 ASN A CA 1
ATOM 792 C C . ASN A 1 99 ? -33.271 37.507 -1.348 1.00 40.28 99 ASN A C 1
ATOM 794 O O . ASN A 1 99 ? -32.201 37.278 -1.910 1.00 40.28 99 ASN A O 1
ATOM 798 N N . GLU A 1 100 ? -34.454 37.398 -1.961 1.00 41.12 100 GLU A N 1
ATOM 799 C CA . GLU A 1 100 ? -34.748 36.889 -3.317 1.00 41.12 100 GLU A CA 1
ATOM 800 C C . GLU A 1 100 ? -34.143 37.707 -4.487 1.00 41.12 100 GLU A C 1
ATOM 802 O O . GLU A 1 100 ? -34.674 37.726 -5.597 1.00 41.12 100 GLU A O 1
ATOM 807 N N . SER A 1 101 ? -33.015 38.392 -4.302 1.00 37.78 101 SER A N 1
ATOM 808 C CA . SER A 1 101 ? -32.328 39.119 -5.371 1.00 37.78 101 SER A CA 1
ATOM 809 C C . SER A 1 101 ? -31.190 38.288 -5.967 1.00 37.78 101 SER A C 1
ATOM 811 O O . SER A 1 101 ? -30.025 38.525 -5.672 1.00 37.78 101 SER A O 1
ATOM 813 N N . GLY A 1 102 ? -31.558 37.302 -6.788 1.00 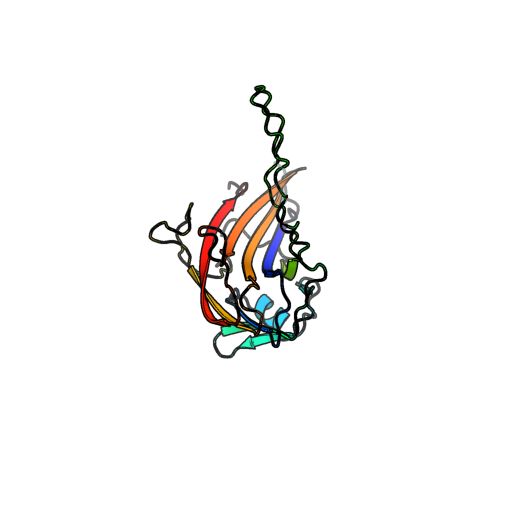40.19 102 GLY A N 1
ATOM 814 C CA . GLY A 1 102 ? -30.990 37.003 -8.115 1.00 40.19 102 GLY A CA 1
ATOM 815 C C . GLY A 1 102 ? -29.484 37.073 -8.422 1.00 40.19 102 GLY A C 1
ATOM 816 O O . GLY A 1 102 ? -29.153 37.085 -9.604 1.00 40.19 102 GLY A O 1
ATOM 817 N N . GLU A 1 103 ? -28.565 37.085 -7.459 1.00 33.53 103 GLU A N 1
ATOM 818 C CA . GLU A 1 103 ? -27.126 36.958 -7.717 1.00 33.53 103 GLU A CA 1
ATOM 819 C C . GLU A 1 103 ? -26.582 35.677 -7.074 1.00 33.53 103 GLU A C 1
ATOM 821 O O . GLU A 1 103 ? -26.200 35.647 -5.906 1.00 33.53 103 GLU A O 1
ATOM 826 N N . LEU A 1 104 ? -26.515 34.605 -7.871 1.00 38.06 104 LEU A N 1
ATOM 827 C CA . LEU A 1 104 ? -25.736 33.396 -7.584 1.00 38.06 104 LEU A CA 1
ATOM 828 C C . LEU A 1 104 ? -24.235 33.739 -7.585 1.00 38.06 104 LEU A C 1
ATOM 830 O O . LEU A 1 104 ? -23.496 33.405 -8.510 1.00 38.06 104 LEU A O 1
ATOM 834 N N . ARG A 1 105 ? -23.764 34.428 -6.545 1.00 35.06 105 ARG A N 1
ATOM 835 C CA . ARG A 1 105 ? -22.339 34.504 -6.224 1.00 35.06 105 ARG A CA 1
ATOM 836 C C . ARG A 1 105 ? -21.961 33.242 -5.463 1.00 35.06 105 ARG A C 1
ATOM 838 O O . ARG A 1 105 ? -22.177 33.158 -4.262 1.00 35.06 105 ARG A O 1
ATOM 845 N N . SER A 1 106 ? -21.425 32.270 -6.204 1.00 37.22 106 SER A N 1
ATOM 846 C CA . SER A 1 106 ? -20.422 31.307 -5.729 1.00 37.22 106 SER A CA 1
ATOM 847 C C . SER A 1 106 ? -20.600 30.857 -4.273 1.00 37.22 106 SER A C 1
ATOM 849 O O . SER A 1 106 ? -19.760 31.147 -3.419 1.00 37.22 106 SER A O 1
ATOM 851 N N . ALA A 1 107 ? -21.679 30.130 -3.986 1.00 34.09 107 ALA A N 1
ATOM 852 C CA . ALA A 1 107 ? -21.692 29.266 -2.819 1.00 34.09 107 ALA A CA 1
ATOM 853 C C . ALA A 1 107 ? -20.730 28.110 -3.126 1.00 34.09 107 ALA A C 1
ATOM 855 O O . ALA A 1 107 ? -21.114 27.096 -3.706 1.00 34.09 107 ALA A O 1
ATOM 856 N N . ASN A 1 108 ? -19.451 28.312 -2.804 1.00 34.59 108 ASN A N 1
ATOM 857 C CA . ASN A 1 108 ? -18.468 27.244 -2.686 1.00 34.59 108 ASN A CA 1
ATOM 858 C C . ASN A 1 108 ? -18.897 26.371 -1.498 1.00 34.59 108 ASN A C 1
ATOM 860 O O . ASN A 1 108 ? -18.382 26.491 -0.391 1.00 34.59 108 ASN A O 1
ATOM 864 N N . VAL A 1 109 ? -19.900 25.522 -1.715 1.00 38.03 109 VAL A N 1
ATOM 865 C CA . VAL A 1 109 ? -20.234 24.422 -0.811 1.00 38.03 109 VAL A CA 1
ATOM 866 C C . VAL A 1 109 ? -19.347 23.253 -1.215 1.00 38.03 109 VAL A C 1
ATOM 868 O O . VAL A 1 109 ? -19.780 22.290 -1.835 1.00 38.03 109 VAL A O 1
ATOM 871 N N . SER A 1 110 ? -18.062 23.372 -0.906 1.00 37.31 110 SER A N 1
ATOM 872 C CA . SER A 1 110 ? -17.171 22.224 -0.818 1.00 37.31 110 SER A CA 1
ATOM 873 C C . SER A 1 110 ? -16.659 22.212 0.610 1.00 37.31 110 SER A C 1
ATOM 875 O O . SER A 1 110 ? -15.775 22.994 0.962 1.00 37.31 110 SER A O 1
ATOM 877 N N . GLY A 1 111 ? -17.259 21.371 1.452 1.00 37.00 111 GLY A N 1
ATOM 878 C CA . GLY A 1 111 ? -16.665 21.019 2.734 1.00 37.00 111 GLY A CA 1
ATOM 879 C C . GLY A 1 111 ? -15.349 20.313 2.445 1.00 37.00 111 GLY A C 1
ATOM 880 O O . GLY A 1 111 ? -15.339 19.115 2.184 1.00 37.00 111 GLY A O 1
ATOM 881 N N . ILE A 1 112 ? -14.252 21.068 2.404 1.00 39.75 112 ILE A N 1
ATOM 882 C CA . ILE A 1 112 ? -12.910 20.503 2.314 1.00 39.75 112 ILE A CA 1
ATOM 883 C C . ILE A 1 112 ? -12.663 19.852 3.671 1.00 39.75 112 ILE A C 1
ATOM 885 O O . ILE A 1 112 ? -12.280 20.522 4.629 1.00 39.75 112 ILE A O 1
ATOM 889 N N . ARG A 1 113 ? -12.946 18.552 3.769 1.00 49.81 113 ARG A N 1
ATOM 890 C CA . ARG A 1 113 ? -12.469 17.735 4.880 1.00 49.81 113 ARG A CA 1
ATOM 891 C C . ARG A 1 113 ? -10.946 17.718 4.765 1.00 49.81 113 ARG A C 1
ATOM 893 O O . ARG A 1 113 ? -10.406 17.353 3.723 1.00 49.81 113 ARG A O 1
ATOM 900 N N . LYS A 1 114 ? -10.249 18.241 5.774 1.00 51.06 114 LYS A N 1
ATOM 901 C CA . LYS A 1 114 ? -8.790 18.146 5.848 1.00 51.06 114 LYS A CA 1
ATOM 902 C C . LYS A 1 114 ? -8.470 16.801 6.476 1.00 51.06 114 LYS A C 1
ATOM 904 O O . LYS A 1 114 ? -8.668 16.622 7.670 1.00 51.06 114 LYS A O 1
ATOM 909 N N . TYR A 1 115 ? -8.024 15.872 5.649 1.00 58.34 115 TYR A N 1
ATOM 910 C CA . TYR A 1 115 ? -7.536 14.571 6.078 1.00 58.34 115 TYR A CA 1
ATOM 911 C C . TYR A 1 115 ? -6.045 14.699 6.379 1.00 58.34 115 TYR A C 1
ATOM 913 O O . TYR A 1 115 ? -5.335 15.400 5.654 1.00 58.34 115 TYR A O 1
ATOM 921 N N . THR A 1 116 ? -5.562 14.031 7.424 1.00 64.88 116 THR A N 1
ATOM 922 C CA . THR A 1 116 ? -4.135 13.707 7.477 1.00 64.88 116 THR A CA 1
ATOM 923 C C . THR A 1 116 ? -3.953 12.416 6.686 1.00 64.88 116 THR A C 1
ATOM 925 O O . THR A 1 116 ? -4.622 11.425 6.985 1.00 64.88 116 THR A O 1
ATOM 928 N N . SER A 1 117 ? -3.129 12.474 5.642 1.00 68.31 117 SER A N 1
ATOM 929 C CA . SER A 1 117 ? -2.718 11.294 4.891 1.00 68.31 117 SER A CA 1
ATOM 930 C C . SER A 1 117 ? -1.332 10.875 5.341 1.00 68.31 117 SER A C 1
ATOM 932 O O . SER A 1 117 ? -0.493 11.743 5.591 1.00 68.31 117 SER A O 1
ATOM 934 N N . TYR A 1 118 ? -1.128 9.572 5.472 1.00 75.94 118 TYR A N 1
ATOM 935 C CA . TYR A 1 118 ? 0.179 8.998 5.727 1.00 75.94 118 TYR A CA 1
ATOM 936 C C . TYR A 1 118 ? 0.428 7.885 4.726 1.00 75.94 118 TYR A C 1
ATOM 938 O O . TYR A 1 118 ? -0.426 7.013 4.526 1.00 75.94 118 TYR A O 1
ATOM 946 N N . ASP A 1 119 ? 1.629 7.904 4.163 1.00 81.62 119 ASP A N 1
ATOM 947 C CA . ASP A 1 119 ? 2.013 7.006 3.095 1.00 81.62 119 ASP A CA 1
ATOM 948 C C . ASP A 1 119 ? 3.045 5.988 3.586 1.00 81.62 119 ASP A C 1
ATOM 950 O O . ASP A 1 119 ? 3.985 6.283 4.333 1.00 81.62 119 ASP A O 1
ATOM 954 N N . PHE A 1 120 ? 2.881 4.758 3.121 1.00 83.50 120 PHE A N 1
ATOM 955 C CA . PHE A 1 120 ? 3.929 3.756 3.095 1.00 83.50 120 PHE A CA 1
ATOM 956 C C . PHE A 1 120 ? 4.215 3.425 1.647 1.00 83.50 120 PHE A C 1
ATOM 958 O O . PHE A 1 120 ? 3.300 3.092 0.898 1.00 83.50 120 PHE A O 1
ATOM 965 N N . TYR A 1 121 ? 5.479 3.474 1.245 1.00 86.94 121 TYR A N 1
ATOM 966 C CA . TYR A 1 121 ? 5.850 3.009 -0.080 1.00 86.94 121 TYR A CA 1
ATOM 967 C C . TYR A 1 121 ? 7.177 2.265 -0.081 1.00 86.94 121 TYR A C 1
ATOM 969 O O . TYR A 1 121 ? 8.116 2.582 0.653 1.00 86.94 121 TYR A O 1
ATOM 977 N N . ILE A 1 122 ? 7.241 1.273 -0.962 1.00 82.44 122 ILE A N 1
ATOM 978 C CA . ILE A 1 122 ? 8.450 0.553 -1.331 1.00 82.44 122 ILE A CA 1
ATOM 979 C C . ILE A 1 122 ? 8.677 0.806 -2.811 1.00 82.44 122 ILE A C 1
ATOM 981 O O . ILE A 1 122 ? 7.864 0.440 -3.659 1.00 82.44 122 ILE A O 1
ATOM 985 N N . ARG A 1 123 ? 9.819 1.402 -3.124 1.00 87.19 123 ARG A N 1
ATOM 986 C CA . ARG A 1 123 ? 10.289 1.612 -4.485 1.00 87.19 123 ARG A CA 1
ATOM 987 C C . ARG A 1 123 ? 11.479 0.705 -4.749 1.00 87.19 123 ARG A C 1
ATOM 989 O O . ARG A 1 123 ? 12.411 0.664 -3.954 1.00 87.19 123 ARG A O 1
ATOM 996 N N . ILE A 1 124 ? 11.463 0.032 -5.892 1.00 81.06 124 ILE A N 1
ATOM 997 C CA . ILE A 1 124 ? 12.534 -0.836 -6.371 1.00 81.06 124 ILE A CA 1
ATOM 998 C C . ILE A 1 124 ? 12.955 -0.347 -7.754 1.00 81.06 124 ILE A C 1
ATOM 1000 O O . ILE A 1 124 ? 12.201 -0.435 -8.724 1.00 81.06 124 ILE A O 1
ATOM 1004 N N . ASP A 1 125 ? 14.173 0.165 -7.843 1.00 80.25 125 ASP A N 1
ATOM 1005 C CA . ASP A 1 125 ? 14.829 0.546 -9.082 1.00 80.25 125 ASP A CA 1
ATOM 1006 C C . ASP A 1 125 ? 15.620 -0.637 -9.653 1.00 80.25 125 ASP A C 1
ATOM 1008 O O . ASP A 1 125 ? 16.248 -1.433 -8.948 1.00 80.25 125 ASP A O 1
ATOM 1012 N N . TYR A 1 126 ? 15.625 -0.760 -10.974 1.00 72.06 126 TYR A N 1
ATOM 1013 C CA . TYR A 1 126 ? 16.380 -1.792 -11.662 1.00 72.06 126 TYR A CA 1
ATOM 1014 C C . TYR A 1 126 ? 17.529 -1.203 -12.455 1.00 72.06 126 TYR A C 1
ATOM 1016 O O . TYR A 1 126 ? 17.364 -0.686 -13.555 1.00 72.06 126 TYR A O 1
ATOM 1024 N N . ASN A 1 127 ? 18.735 -1.402 -11.925 1.00 59.31 127 ASN A N 1
ATOM 1025 C CA . ASN A 1 127 ? 19.996 -0.925 -12.503 1.00 59.31 127 ASN A CA 1
ATOM 1026 C C . ASN A 1 127 ? 20.456 -1.665 -13.769 1.00 59.31 127 ASN A C 1
ATOM 1028 O O . ASN A 1 127 ? 21.626 -1.591 -14.146 1.00 59.31 127 ASN A O 1
ATOM 1032 N N . ARG A 1 128 ? 19.577 -2.425 -14.422 1.00 52.06 128 ARG A N 1
ATOM 1033 C CA . ARG A 1 128 ? 19.890 -3.102 -15.681 1.00 52.06 128 ARG A CA 1
ATOM 1034 C C . ARG A 1 128 ? 18.806 -2.806 -16.695 1.00 52.06 128 ARG A C 1
ATOM 1036 O O . ARG A 1 128 ? 17.628 -2.846 -16.350 1.00 52.06 128 ARG A O 1
ATOM 1043 N N . SER A 1 129 ? 19.216 -2.580 -17.943 1.00 49.69 129 SER A N 1
ATOM 1044 C CA . SER A 1 129 ? 18.291 -2.550 -19.066 1.00 49.69 129 SER A CA 1
ATOM 1045 C C . SER A 1 129 ? 17.548 -3.881 -19.100 1.00 49.69 129 SER A C 1
ATOM 1047 O O . SER A 1 129 ? 18.115 -4.947 -19.353 1.00 49.69 129 SER A O 1
ATOM 1049 N N . ILE A 1 130 ? 16.268 -3.844 -18.754 1.00 47.56 130 ILE A N 1
ATOM 1050 C CA . ILE A 1 130 ? 15.395 -4.974 -19.008 1.00 47.56 130 ILE A CA 1
ATOM 1051 C C . ILE A 1 130 ? 15.039 -4.864 -20.476 1.00 47.56 130 ILE A C 1
ATOM 1053 O O . ILE A 1 130 ? 14.599 -3.813 -20.936 1.00 47.56 130 ILE A O 1
ATOM 1057 N N . ASN A 1 131 ? 15.317 -5.920 -21.235 1.00 47.84 131 ASN A N 1
ATOM 1058 C CA . ASN A 1 131 ? 15.018 -5.917 -22.651 1.00 47.84 131 ASN A CA 1
ATOM 1059 C C . ASN A 1 131 ? 13.495 -5.957 -22.859 1.00 47.84 131 ASN A C 1
ATOM 1061 O O . ASN A 1 131 ? 12.907 -7.030 -22.960 1.00 47.84 131 ASN A O 1
ATOM 1065 N N . THR A 1 132 ? 12.877 -4.781 -22.946 1.00 42.44 132 THR A N 1
ATOM 1066 C CA . THR A 1 132 ? 11.437 -4.616 -23.162 1.00 42.44 132 THR A CA 1
ATOM 1067 C C . THR A 1 132 ? 10.997 -4.986 -24.576 1.00 42.44 132 THR A C 1
ATOM 1069 O O . THR A 1 132 ? 9.804 -5.191 -24.772 1.00 42.44 132 THR A O 1
ATOM 1072 N N . SER A 1 133 ? 11.918 -5.174 -25.539 1.00 42.16 133 SER A N 1
ATOM 1073 C CA . SER A 1 133 ? 11.558 -5.716 -26.867 1.00 42.16 133 SER A CA 1
ATOM 1074 C C . SER A 1 133 ? 10.992 -7.139 -26.784 1.00 42.16 133 SER A C 1
ATOM 1076 O O . SER A 1 133 ? 10.258 -7.565 -27.668 1.00 42.16 133 SER A O 1
ATOM 1078 N N . ASN A 1 134 ? 11.262 -7.854 -25.683 1.00 39.56 134 ASN A N 1
ATOM 1079 C CA . ASN A 1 134 ? 10.643 -9.145 -25.375 1.00 39.56 134 ASN A CA 1
ATOM 1080 C C . ASN A 1 134 ? 9.659 -9.079 -24.187 1.00 39.56 134 ASN A C 1
ATOM 1082 O O . ASN A 1 134 ? 9.208 -10.127 -23.727 1.00 39.56 134 ASN A O 1
ATOM 1086 N N . GLY A 1 135 ? 9.342 -7.876 -23.684 1.00 39.12 135 GLY A N 1
ATOM 1087 C CA . GLY A 1 135 ? 8.646 -7.672 -22.411 1.00 39.12 135 GLY A CA 1
ATOM 1088 C C . GLY A 1 135 ? 9.462 -8.145 -21.200 1.00 39.12 135 GLY A C 1
ATOM 1089 O O . GLY A 1 135 ? 10.458 -8.863 -21.319 1.00 39.12 135 GLY A O 1
ATOM 1090 N N . LEU A 1 136 ? 9.047 -7.762 -19.993 1.00 46.50 136 LEU A N 1
ATOM 1091 C CA . LEU A 1 136 ? 9.419 -8.546 -18.816 1.00 46.50 136 LEU A CA 1
ATOM 1092 C C . LEU A 1 136 ? 8.867 -9.961 -19.000 1.00 46.50 136 LEU A C 1
ATOM 1094 O O . LEU A 1 136 ? 7.728 -10.133 -19.426 1.00 46.50 136 LEU A O 1
ATOM 1098 N N . THR A 1 137 ? 9.637 -10.985 -18.625 1.00 44.72 137 THR A N 1
ATOM 1099 C CA . THR A 1 137 ? 9.148 -12.377 -18.635 1.00 44.72 137 THR A CA 1
ATOM 1100 C C . THR A 1 137 ? 7.856 -12.547 -17.812 1.00 44.72 137 THR A C 1
ATOM 1102 O O . THR A 1 137 ? 7.154 -13.531 -18.030 1.00 44.72 137 THR A O 1
ATOM 1105 N N . LYS A 1 138 ? 7.571 -11.598 -16.896 1.00 57.69 138 LYS A N 1
ATOM 1106 C CA . LYS A 1 138 ? 6.277 -11.209 -16.298 1.00 57.69 138 LYS A CA 1
ATOM 1107 C C . LYS A 1 138 ? 6.457 -9.897 -15.513 1.00 57.69 138 LYS A C 1
ATOM 1109 O O . LYS A 1 138 ? 7.410 -9.800 -14.742 1.00 57.69 138 LYS A O 1
ATOM 1114 N N . GLU A 1 139 ? 5.579 -8.916 -15.703 1.00 64.88 139 GLU A N 1
ATOM 1115 C CA . GLU A 1 139 ? 5.467 -7.751 -14.809 1.00 64.88 139 GLU A CA 1
ATOM 1116 C C . GLU A 1 139 ? 4.859 -8.192 -13.465 1.00 64.88 139 GLU A C 1
ATOM 1118 O O . GLU A 1 139 ? 3.972 -9.052 -13.461 1.00 64.88 139 GLU A O 1
ATOM 1123 N N . PRO A 1 140 ? 5.347 -7.691 -12.317 1.00 67.62 140 PRO A N 1
ATOM 1124 C CA . PRO A 1 140 ? 4.745 -8.010 -11.030 1.00 67.62 140 PRO A CA 1
ATOM 1125 C C . PRO A 1 140 ? 3.380 -7.338 -10.889 1.00 67.62 140 PRO A C 1
ATOM 1127 O O . PRO A 1 140 ? 3.209 -6.173 -11.228 1.00 67.62 140 PRO A O 1
ATOM 1130 N N . TYR A 1 141 ? 2.420 -8.072 -10.344 1.00 71.19 141 TYR A N 1
ATOM 1131 C CA . TYR A 1 141 ? 1.040 -7.636 -10.160 1.00 71.19 141 TYR A CA 1
ATOM 1132 C C . TYR A 1 141 ? 0.596 -7.897 -8.718 1.00 71.19 141 TYR A C 1
ATOM 1134 O O . TYR A 1 141 ? 1.076 -8.830 -8.074 1.00 71.19 141 TYR A O 1
ATOM 1142 N N . LEU A 1 142 ? -0.359 -7.107 -8.229 1.00 70.50 142 LEU A N 1
ATOM 1143 C CA . LEU A 1 142 ? -1.116 -7.391 -7.006 1.00 70.50 142 LEU A CA 1
ATOM 1144 C C . LEU A 1 142 ? -2.195 -8.443 -7.262 1.00 70.50 142 LEU A C 1
ATOM 1146 O O . LEU A 1 142 ? -2.397 -9.351 -6.461 1.00 70.50 142 LEU A O 1
ATOM 1150 N N . VAL A 1 143 ? -2.884 -8.336 -8.399 1.00 70.31 143 VAL A N 1
ATOM 1151 C CA . VAL A 1 143 ? -3.899 -9.292 -8.859 1.00 70.31 143 VAL A CA 1
ATOM 1152 C C . VAL A 1 143 ? -3.663 -9.553 -10.342 1.00 70.31 143 VAL A C 1
ATOM 1154 O O . VAL A 1 143 ? -3.469 -8.614 -11.099 1.00 70.31 143 VAL A O 1
ATOM 1157 N N . SER A 1 144 ? -3.659 -10.815 -10.774 1.00 63.34 144 SER A N 1
ATOM 1158 C CA . SER A 1 144 ? -3.480 -11.160 -12.195 1.00 63.34 144 SER A CA 1
ATOM 1159 C C . SER A 1 144 ? -4.811 -11.302 -12.930 1.00 63.34 144 SER A C 1
ATOM 1161 O O . SER A 1 144 ? -5.822 -11.663 -12.328 1.00 63.34 144 SER A O 1
ATOM 1163 N N . ASN A 1 145 ? -4.776 -11.131 -14.258 1.00 61.59 145 ASN A N 1
ATOM 1164 C CA . ASN A 1 145 ? -5.892 -11.384 -15.179 1.00 61.59 145 ASN A CA 1
ATOM 1165 C C . ASN A 1 145 ? -7.135 -10.523 -14.914 1.00 61.59 145 ASN A C 1
ATOM 1167 O O . ASN A 1 145 ? -8.260 -11.030 -14.978 1.00 61.59 145 ASN A O 1
ATOM 1171 N N . THR A 1 146 ? -6.951 -9.241 -14.606 1.00 61.12 146 THR A N 1
ATOM 1172 C CA . THR A 1 146 ? -8.085 -8.329 -14.450 1.00 61.12 146 THR A CA 1
ATOM 1173 C C . THR A 1 146 ? -8.366 -7.608 -15.763 1.00 61.12 146 THR A C 1
ATOM 1175 O O . THR A 1 146 ? -7.475 -7.411 -16.583 1.00 61.12 146 THR A O 1
ATOM 1178 N N . THR A 1 147 ? -9.638 -7.313 -16.032 1.00 59.06 147 THR A N 1
ATOM 1179 C CA . THR A 1 147 ? -9.998 -6.518 -17.215 1.00 59.06 147 THR A CA 1
ATOM 1180 C C . THR A 1 147 ? -9.910 -5.053 -16.809 1.00 59.06 147 THR A C 1
ATOM 1182 O O . THR A 1 147 ? -10.356 -4.718 -15.710 1.00 59.06 147 THR A O 1
ATOM 1185 N N . GLU A 1 148 ? -9.375 -4.180 -17.668 1.00 55.66 148 GLU A N 1
ATOM 1186 C CA . GLU A 1 148 ? -9.443 -2.733 -17.443 1.00 55.66 148 GLU A CA 1
ATOM 1187 C C . GLU A 1 148 ? -10.906 -2.341 -17.195 1.00 55.66 148 GLU A C 1
ATOM 1189 O O . GLU A 1 148 ? -11.783 -2.600 -18.022 1.00 55.66 148 GLU A O 1
ATOM 1194 N N . CYS A 1 149 ? -11.173 -1.760 -16.027 1.00 55.59 149 CYS A N 1
ATOM 1195 C CA . CYS A 1 149 ? -12.511 -1.327 -15.648 1.00 55.59 149 CYS A CA 1
ATOM 1196 C C . CYS A 1 149 ? -12.524 0.184 -15.500 1.00 55.59 149 CYS A C 1
ATOM 1198 O O . CYS A 1 149 ? -11.706 0.760 -14.779 1.00 55.59 149 CYS A O 1
ATOM 1200 N N . GLN A 1 150 ? -13.489 0.824 -16.156 1.00 52.72 150 GLN A N 1
ATOM 1201 C CA . GLN A 1 150 ? -13.683 2.268 -16.029 1.00 52.72 150 GLN A CA 1
ATOM 1202 C C . GLN A 1 150 ? -14.421 2.615 -14.730 1.00 52.72 150 GLN A C 1
ATOM 1204 O O . GLN A 1 150 ? -14.381 3.760 -14.276 1.00 52.72 150 GLN A O 1
ATOM 1209 N N . ASN A 1 151 ? -15.079 1.626 -14.117 1.00 52.56 151 ASN A N 1
ATOM 1210 C CA . ASN A 1 151 ? -15.817 1.760 -12.868 1.00 52.56 151 ASN A CA 1
ATOM 1211 C C . ASN A 1 151 ? -15.836 0.430 -12.097 1.00 52.56 151 ASN A C 1
ATOM 1213 O O . ASN A 1 151 ? -16.170 -0.592 -12.677 1.00 52.56 151 ASN A O 1
ATOM 1217 N N . ALA A 1 152 ? -15.589 0.471 -10.783 1.00 55.22 152 ALA A N 1
ATOM 1218 C CA . ALA A 1 152 ? -15.660 -0.649 -9.829 1.00 55.22 152 ALA A CA 1
ATOM 1219 C C . ALA A 1 152 ? -16.968 -1.471 -9.826 1.00 55.22 152 ALA A C 1
ATOM 1221 O O . ALA A 1 152 ? -16.998 -2.593 -9.321 1.00 55.22 152 ALA A O 1
ATOM 1222 N N . ARG A 1 153 ? -18.071 -0.910 -10.336 1.00 55.75 153 ARG A N 1
ATOM 1223 C CA . ARG A 1 153 ? -19.375 -1.589 -10.443 1.00 55.75 153 ARG A CA 1
ATOM 1224 C C . ARG A 1 153 ? -19.548 -2.373 -11.746 1.00 55.75 153 ARG A C 1
ATOM 1226 O O . ARG A 1 153 ? -20.591 -3.001 -11.938 1.00 55.75 153 ARG A O 1
ATOM 1233 N N . GLU A 1 154 ? -18.581 -2.307 -12.656 1.00 61.34 154 GLU A N 1
ATOM 1234 C CA . GLU A 1 154 ? -18.591 -3.099 -13.881 1.00 61.34 154 GLU A CA 1
ATOM 1235 C C . GLU A 1 154 ? -18.395 -4.584 -13.544 1.00 61.34 154 GLU A C 1
ATOM 1237 O O . GLU A 1 154 ? -17.659 -4.977 -12.640 1.00 61.34 154 GLU A O 1
ATOM 1242 N N . SER A 1 155 ? -19.106 -5.463 -14.245 1.00 59.81 155 SER A N 1
ATOM 1243 C CA . SER A 1 155 ? -18.895 -6.896 -14.057 1.00 59.81 155 SER A CA 1
ATOM 1244 C C . SER A 1 155 ? -17.492 -7.262 -14.547 1.00 59.81 155 SER A C 1
ATOM 1246 O O . SER A 1 155 ? -17.220 -7.102 -15.735 1.00 59.81 155 SER A O 1
ATOM 1248 N N . GLY A 1 156 ? -16.645 -7.794 -13.663 1.00 63.44 156 GLY A N 1
ATOM 1249 C CA . GLY A 1 156 ? -15.267 -8.177 -13.999 1.00 63.44 156 GLY A CA 1
ATOM 1250 C C . GLY A 1 156 ? -14.180 -7.252 -13.444 1.00 63.44 156 GLY A C 1
ATOM 1251 O O . GLY A 1 156 ? -13.022 -7.427 -13.820 1.00 63.44 156 GLY A O 1
ATOM 1252 N N . CYS A 1 157 ? -14.526 -6.315 -12.550 1.00 68.44 157 CYS A N 1
ATOM 1253 C CA . CYS A 1 157 ? -13.546 -5.462 -11.877 1.00 68.44 157 CYS A CA 1
ATOM 1254 C C . CYS A 1 157 ? -12.503 -6.232 -11.081 1.00 68.44 157 CYS A C 1
ATOM 1256 O O . CYS A 1 157 ? -12.803 -7.228 -10.419 1.00 68.44 157 CYS A O 1
ATOM 1258 N N . ALA A 1 158 ? -11.282 -5.698 -11.109 1.00 76.31 158 ALA A N 1
ATOM 1259 C CA . ALA A 1 158 ? -10.210 -6.108 -10.228 1.00 76.31 158 ALA A CA 1
ATOM 1260 C C . ALA A 1 158 ? -10.652 -5.906 -8.775 1.00 76.31 158 ALA A C 1
ATOM 1262 O O . ALA A 1 158 ? -10.937 -4.790 -8.343 1.00 76.31 158 ALA A O 1
ATOM 1263 N N . THR A 1 159 ? -10.687 -6.982 -7.999 1.00 80.94 159 THR A N 1
ATOM 1264 C CA . THR A 1 159 ? -10.888 -6.909 -6.550 1.00 80.94 159 THR A CA 1
ATOM 1265 C C . THR A 1 159 ? -9.753 -7.621 -5.850 1.00 80.94 159 THR A C 1
ATOM 1267 O O . THR A 1 159 ? -9.312 -8.674 -6.309 1.00 80.94 159 THR A O 1
ATOM 1270 N N . THR A 1 160 ? -9.341 -7.095 -4.706 1.00 85.81 160 THR A N 1
ATOM 1271 C CA . THR A 1 160 ? -8.417 -7.768 -3.796 1.00 85.81 160 THR A CA 1
ATOM 1272 C C . THR A 1 160 ? -8.966 -7.742 -2.372 1.00 85.81 160 THR A C 1
ATOM 1274 O O . THR A 1 160 ? -9.995 -7.120 -2.104 1.00 85.81 160 THR A O 1
ATOM 1277 N N . GLN A 1 161 ? -8.331 -8.475 -1.465 1.00 90.12 161 GLN A N 1
ATOM 1278 C CA . GLN A 1 161 ? -8.716 -8.535 -0.057 1.00 90.12 161 GLN A CA 1
ATOM 1279 C C . GLN A 1 161 ? -7.623 -7.906 0.797 1.00 90.12 161 GLN A C 1
ATOM 1281 O O . GLN A 1 161 ? -6.446 -8.210 0.609 1.00 90.12 161 GLN A O 1
ATOM 1286 N N . ALA A 1 162 ? -8.029 -7.091 1.761 1.00 92.69 162 ALA A N 1
ATOM 1287 C CA . ALA A 1 162 ? -7.179 -6.642 2.853 1.00 92.69 162 ALA A CA 1
ATOM 1288 C C . ALA A 1 162 ? -7.820 -7.057 4.176 1.00 92.69 162 ALA A C 1
ATOM 1290 O O . ALA A 1 162 ? -9.043 -7.052 4.293 1.00 92.69 162 ALA A O 1
ATOM 1291 N N . TYR A 1 163 ? -7.019 -7.435 5.164 1.00 95.06 163 TYR A N 1
ATOM 1292 C CA . TYR A 1 163 ? -7.509 -7.595 6.532 1.00 95.06 163 TYR A CA 1
ATOM 1293 C C . TYR A 1 163 ? -7.195 -6.321 7.303 1.00 95.06 163 TYR A C 1
ATOM 1295 O O . TYR A 1 163 ? -6.096 -5.785 7.175 1.00 95.06 163 TYR A O 1
ATOM 1303 N N . MET A 1 164 ? -8.156 -5.832 8.076 1.00 94.81 164 MET A N 1
ATOM 1304 C CA . MET A 1 164 ? -7.998 -4.647 8.908 1.00 94.81 164 MET A CA 1
ATOM 1305 C C . MET A 1 164 ? -8.461 -4.966 10.321 1.00 94.81 164 MET A C 1
ATOM 1307 O O . MET A 1 164 ? -9.561 -5.488 10.515 1.00 94.81 164 MET A O 1
ATOM 1311 N N . ASN A 1 165 ? -7.621 -4.624 11.289 1.00 96.56 165 ASN A N 1
ATOM 1312 C CA . ASN A 1 165 ? -7.922 -4.714 12.704 1.00 96.56 165 ASN A CA 1
ATOM 1313 C C . ASN A 1 165 ? -7.526 -3.399 13.377 1.00 96.56 165 ASN A C 1
ATOM 1315 O O . ASN A 1 165 ? -6.354 -3.032 13.350 1.00 96.56 165 ASN A O 1
ATOM 1319 N N . TYR A 1 166 ? -8.500 -2.667 13.910 1.00 95.75 166 TYR A N 1
ATOM 1320 C CA . TYR A 1 166 ? -8.265 -1.421 14.635 1.00 95.75 166 TYR A CA 1
ATOM 1321 C C . TYR A 1 166 ? -9.464 -1.026 15.497 1.00 95.75 166 TYR A C 1
ATOM 1323 O O . TYR A 1 166 ? -10.627 -1.242 15.137 1.00 95.75 166 TYR A O 1
ATOM 1331 N N . GLU A 1 167 ? -9.181 -0.339 16.602 1.00 97.06 167 GLU A N 1
ATOM 1332 C CA . GLU A 1 167 ? -10.203 0.241 17.472 1.00 97.06 167 GLU A CA 1
ATOM 1333 C C . GLU A 1 167 ? -10.320 1.756 17.283 1.00 97.06 167 GLU A C 1
ATOM 1335 O O . GLU A 1 167 ? -9.330 2.490 17.335 1.00 97.06 167 GLU A O 1
ATOM 1340 N N . THR A 1 168 ? -11.544 2.261 17.110 1.00 94.00 168 THR A N 1
ATOM 1341 C CA . THR A 1 168 ? -11.798 3.700 16.975 1.00 94.00 168 THR A CA 1
ATOM 1342 C C . THR A 1 168 ? -13.221 4.092 17.401 1.00 94.00 168 THR A C 1
ATOM 1344 O O . THR A 1 168 ? -14.006 3.259 17.848 1.00 94.00 168 THR A O 1
ATOM 1347 N N . GLY A 1 169 ? -13.562 5.381 17.311 1.00 90.50 169 GLY A N 1
ATOM 1348 C CA . GLY A 1 169 ? -14.910 5.874 17.592 1.00 90.50 169 GLY A CA 1
ATOM 1349 C C . GLY A 1 169 ? -15.880 5.631 16.432 1.00 90.50 169 GLY A C 1
ATOM 1350 O O . GLY A 1 169 ? -15.490 5.664 15.271 1.00 90.50 169 GLY A O 1
ATOM 1351 N N . ASP A 1 170 ? -17.175 5.486 16.724 1.00 87.06 170 ASP A N 1
ATOM 1352 C CA . ASP A 1 170 ? -18.219 5.171 15.726 1.00 87.06 170 ASP A CA 1
ATOM 1353 C C . ASP A 1 170 ? -18.321 6.170 14.556 1.00 87.06 170 ASP A C 1
ATOM 1355 O O . ASP A 1 170 ? -18.858 5.850 13.497 1.00 87.06 170 ASP A O 1
ATOM 1359 N N . GLN A 1 171 ? -17.848 7.406 14.750 1.00 84.38 171 GLN A N 1
ATOM 1360 C CA . GLN A 1 171 ? -17.856 8.464 13.730 1.00 84.38 171 GLN A CA 1
ATOM 1361 C C . GLN A 1 171 ? -16.514 8.633 13.011 1.00 84.38 171 GLN A C 1
ATOM 1363 O O . GLN A 1 171 ? -16.393 9.513 12.152 1.00 84.38 171 GLN A O 1
ATOM 1368 N N . THR A 1 172 ? -15.511 7.835 13.373 1.00 85.88 172 THR A N 1
ATOM 1369 C CA . THR A 1 172 ? -14.236 7.807 12.670 1.00 85.88 172 THR A CA 1
ATOM 1370 C C . THR A 1 172 ? -14.405 7.028 11.381 1.00 85.88 172 THR A C 1
ATOM 1372 O O . THR A 1 172 ? -14.982 5.941 11.386 1.00 85.88 172 THR A O 1
ATOM 1375 N N . TYR A 1 173 ? -13.931 7.602 10.281 1.00 86.25 173 TYR A N 1
ATOM 1376 C CA . TYR A 1 173 ? -13.891 6.939 8.990 1.00 86.25 173 TYR A CA 1
ATOM 1377 C C . TYR A 1 173 ? -12.449 6.687 8.567 1.00 86.25 173 TYR A C 1
ATOM 1379 O O . TYR A 1 173 ? -11.544 7.435 8.933 1.00 86.25 173 TYR A O 1
ATOM 1387 N N . LEU A 1 174 ? -12.270 5.661 7.746 1.00 86.75 174 LEU A N 1
ATOM 1388 C CA . LEU A 1 174 ? -10.990 5.259 7.193 1.00 86.75 174 LEU A CA 1
ATOM 1389 C C . LEU A 1 174 ? -11.116 5.097 5.676 1.00 86.75 174 LEU A C 1
ATOM 1391 O O . LEU A 1 174 ? -11.946 4.326 5.180 1.00 86.75 174 LEU A O 1
ATOM 1395 N N . GLU A 1 175 ? -10.296 5.848 4.947 1.00 87.81 175 GLU A N 1
ATOM 1396 C CA . GLU A 1 175 ? -9.988 5.616 3.538 1.00 87.81 175 GLU A CA 1
ATOM 1397 C C . GLU A 1 175 ? -8.644 4.901 3.462 1.00 87.81 175 GLU A C 1
ATOM 1399 O O . GLU A 1 175 ? -7.710 5.217 4.205 1.00 87.81 175 GLU A O 1
ATOM 1404 N N . PHE A 1 176 ? -8.571 3.916 2.583 1.00 87.69 176 PHE A N 1
ATOM 1405 C CA . PHE A 1 176 ? -7.382 3.117 2.412 1.00 87.69 176 PHE A CA 1
ATOM 1406 C C . PHE A 1 176 ? -7.210 2.728 0.955 1.00 87.69 176 PHE A C 1
ATOM 1408 O O . PHE A 1 176 ? -8.124 2.159 0.340 1.00 87.69 176 PHE A O 1
ATOM 1415 N N . ASP A 1 177 ? -6.011 3.009 0.460 1.00 89.31 177 ASP A N 1
ATOM 1416 C CA . ASP A 1 177 ? -5.654 2.898 -0.940 1.00 89.31 177 ASP A CA 1
ATOM 1417 C C . ASP A 1 177 ? -4.346 2.102 -1.060 1.00 89.31 177 ASP A C 1
ATOM 1419 O O . ASP A 1 177 ? -3.402 2.311 -0.303 1.00 89.31 177 ASP A O 1
ATOM 1423 N N . VAL A 1 178 ? -4.281 1.165 -2.004 1.00 90.94 178 VAL A N 1
ATOM 1424 C CA . VAL A 1 178 ? -3.073 0.395 -2.333 1.00 90.94 178 VAL A CA 1
ATOM 1425 C C . VAL A 1 178 ? -2.815 0.540 -3.812 1.00 90.94 178 VAL A C 1
ATOM 1427 O O . VAL A 1 178 ? -3.721 0.320 -4.615 1.00 90.94 178 VAL A O 1
ATOM 1430 N N . SER A 1 179 ? -1.582 0.853 -4.186 1.00 90.00 179 SER A N 1
ATOM 1431 C CA . SER A 1 179 ? -1.193 0.914 -5.585 1.00 90.00 179 SER A CA 1
ATOM 1432 C C . SER A 1 179 ? 0.097 0.158 -5.869 1.00 90.00 179 SER A C 1
ATOM 1434 O O . SER A 1 179 ? 0.965 0.002 -5.010 1.00 90.00 179 SER A O 1
ATOM 1436 N N . LEU A 1 180 ? 0.200 -0.332 -7.097 1.00 89.56 180 LEU A N 1
ATOM 1437 C CA . LEU A 1 180 ? 1.418 -0.868 -7.675 1.00 89.56 180 LEU A CA 1
ATOM 1438 C C . LEU A 1 180 ? 1.594 -0.243 -9.050 1.00 89.56 180 LEU A C 1
ATOM 1440 O O . LEU A 1 180 ? 0.726 -0.387 -9.907 1.00 89.56 180 LEU A O 1
ATOM 1444 N N . GLU A 1 181 ? 2.720 0.412 -9.278 1.00 86.81 181 GLU A N 1
ATOM 1445 C CA . GLU A 1 181 ? 3.056 1.015 -10.556 1.00 86.81 181 GLU A CA 1
ATOM 1446 C C . GLU A 1 181 ? 4.417 0.521 -11.032 1.00 86.81 181 GLU A C 1
ATOM 1448 O O . GLU A 1 181 ? 5.422 0.660 -10.337 1.00 86.81 181 GLU A O 1
ATOM 1453 N N . GLY A 1 182 ? 4.466 -0.032 -12.240 1.00 83.50 182 GLY A N 1
ATOM 1454 C CA . GLY A 1 182 ? 5.720 -0.299 -12.927 1.00 83.50 182 GLY A CA 1
ATOM 1455 C C . GLY A 1 182 ? 5.923 0.690 -14.062 1.00 83.50 182 GLY A C 1
ATOM 1456 O O . GLY A 1 182 ? 5.024 0.920 -14.866 1.00 83.50 182 GLY A O 1
ATOM 1457 N N . ARG A 1 183 ? 7.121 1.268 -14.150 1.00 81.38 183 ARG A N 1
ATOM 1458 C CA . ARG A 1 183 ? 7.506 2.233 -15.186 1.00 81.38 183 ARG A CA 1
ATOM 1459 C C . ARG A 1 183 ? 8.734 1.744 -15.929 1.00 81.38 183 ARG A C 1
ATOM 1461 O O . ARG A 1 183 ? 9.732 1.372 -15.316 1.00 81.38 183 ARG A O 1
ATOM 1468 N N . ASN A 1 184 ? 8.697 1.794 -17.252 1.00 76.44 184 ASN A N 1
ATOM 1469 C CA . ASN A 1 184 ? 9.878 1.661 -18.097 1.00 76.44 184 ASN A CA 1
ATOM 1470 C C . ASN A 1 184 ? 10.157 3.004 -18.757 1.00 76.44 184 ASN A C 1
ATOM 1472 O O . ASN A 1 184 ? 9.247 3.632 -19.288 1.00 76.44 184 ASN A O 1
ATOM 1476 N N . SER A 1 185 ? 11.418 3.423 -18.783 1.00 76.56 185 SER A N 1
ATOM 1477 C CA . SER A 1 185 ? 11.836 4.632 -19.489 1.00 76.56 185 SER A CA 1
ATOM 1478 C C . SER A 1 185 ? 13.147 4.427 -20.235 1.00 76.56 185 SER A C 1
ATOM 1480 O O . SER A 1 185 ? 14.025 3.683 -19.792 1.00 76.56 185 SER A O 1
ATOM 1482 N N . TRP A 1 186 ? 13.272 5.079 -21.386 1.00 74.75 186 TRP A N 1
ATOM 1483 C CA . TRP A 1 186 ? 14.473 5.078 -22.216 1.00 74.75 186 TRP A CA 1
ATOM 1484 C C . TRP A 1 186 ? 14.687 6.429 -22.873 1.00 74.75 186 TRP A C 1
ATOM 1486 O O . TRP A 1 186 ? 13.752 7.205 -23.064 1.00 74.75 186 TRP A O 1
ATOM 1496 N N . ASN A 1 187 ? 15.933 6.717 -23.228 1.00 72.25 187 ASN A N 1
ATOM 1497 C CA . ASN A 1 187 ? 16.267 7.927 -23.960 1.00 72.25 187 ASN A CA 1
ATOM 1498 C C . ASN A 1 187 ? 16.274 7.653 -25.469 1.00 72.25 187 ASN A C 1
ATOM 1500 O O . ASN A 1 187 ? 17.031 6.811 -25.944 1.00 72.25 187 ASN A O 1
ATOM 1504 N N . GLU A 1 188 ? 15.458 8.394 -26.216 1.00 70.06 188 GLU A N 1
ATOM 1505 C CA . GLU A 1 188 ? 15.484 8.430 -27.674 1.00 70.06 188 GLU A CA 1
ATOM 1506 C C . GLU A 1 188 ? 15.962 9.820 -28.134 1.00 70.06 188 GLU A C 1
ATOM 1508 O O . GLU A 1 188 ? 15.217 10.806 -28.188 1.00 70.06 188 GLU A O 1
ATOM 1513 N N . GLY A 1 189 ? 17.264 9.915 -28.419 1.00 74.38 189 GLY A N 1
ATOM 1514 C CA . GLY A 1 189 ? 17.935 11.155 -28.813 1.00 74.38 189 GLY A CA 1
ATOM 1515 C C . GLY A 1 189 ? 18.068 12.166 -27.667 1.00 74.38 189 GLY A C 1
ATOM 1516 O O . GLY A 1 189 ? 19.063 12.166 -26.947 1.00 74.38 189 GLY A O 1
ATOM 1517 N N . PHE A 1 190 ? 17.092 13.073 -27.549 1.00 68.62 190 PHE A N 1
ATOM 1518 C CA . PHE A 1 190 ? 17.047 14.132 -26.523 1.00 68.62 190 PHE A CA 1
ATOM 1519 C C . PHE A 1 190 ? 15.780 14.075 -25.658 1.00 68.62 190 PHE A C 1
ATOM 1521 O O . PHE A 1 190 ? 15.532 14.986 -24.868 1.00 68.62 190 PHE A O 1
ATOM 1528 N N . SER A 1 191 ? 14.950 13.044 -25.830 1.00 68.62 191 SER A N 1
ATOM 1529 C CA . SER A 1 191 ? 13.672 12.903 -25.139 1.00 68.62 191 SER A CA 1
ATOM 1530 C C . SER A 1 191 ? 13.617 11.563 -24.425 1.00 68.62 191 SER A C 1
ATOM 1532 O O . SER A 1 191 ? 13.917 10.522 -25.004 1.00 68.62 191 SER A O 1
ATOM 1534 N N . TRP A 1 192 ? 13.203 11.602 -23.161 1.00 67.50 192 TRP A N 1
ATOM 1535 C CA . TRP A 1 192 ? 12.802 10.400 -22.449 1.00 67.50 192 TRP A CA 1
ATOM 1536 C C . TRP A 1 192 ? 11.439 9.942 -22.962 1.00 67.50 192 TRP A C 1
ATOM 1538 O O . TRP A 1 192 ? 10.494 10.728 -23.020 1.00 67.50 192 TRP A O 1
ATOM 1548 N N . GLN A 1 193 ? 11.374 8.677 -23.345 1.00 77.94 193 GLN A N 1
ATOM 1549 C CA . GLN A 1 193 ? 10.168 7.931 -23.675 1.00 77.94 193 GLN A CA 1
ATOM 1550 C C . GLN A 1 193 ? 9.951 6.870 -22.598 1.00 77.94 193 GLN A C 1
ATOM 1552 O O . GLN A 1 193 ? 10.872 6.548 -21.843 1.00 77.94 193 GLN A O 1
ATOM 1557 N N . GLY A 1 194 ? 8.744 6.327 -22.514 1.00 75.38 194 GLY A N 1
ATOM 1558 C CA . GLY A 1 194 ? 8.442 5.309 -21.526 1.00 75.38 194 GLY A CA 1
ATOM 1559 C C . GLY A 1 194 ? 7.024 4.788 -21.612 1.00 75.38 194 GLY A C 1
ATOM 1560 O O . GLY A 1 194 ? 6.168 5.404 -22.246 1.00 75.38 194 GLY A O 1
ATOM 1561 N N . ASN A 1 195 ? 6.799 3.669 -20.939 1.00 73.56 195 ASN A N 1
ATOM 1562 C CA . ASN A 1 195 ? 5.480 3.111 -20.692 1.00 73.56 195 ASN A CA 1
ATOM 1563 C C . ASN A 1 195 ? 5.325 2.792 -19.203 1.00 73.56 195 ASN A C 1
ATOM 1565 O O . ASN A 1 195 ? 6.307 2.735 -18.455 1.00 73.56 195 ASN A O 1
ATOM 1569 N N . SER A 1 196 ? 4.088 2.592 -18.780 1.00 77.19 196 SER A N 1
ATOM 1570 C CA . SER A 1 196 ? 3.776 2.186 -17.422 1.00 77.19 196 SER A CA 1
ATOM 1571 C C . SER A 1 196 ? 2.562 1.274 -17.381 1.00 77.19 196 SER A C 1
ATOM 1573 O O . SER A 1 196 ? 1.710 1.311 -18.274 1.00 77.19 196 SER A O 1
ATOM 1575 N N . TYR A 1 197 ? 2.499 0.473 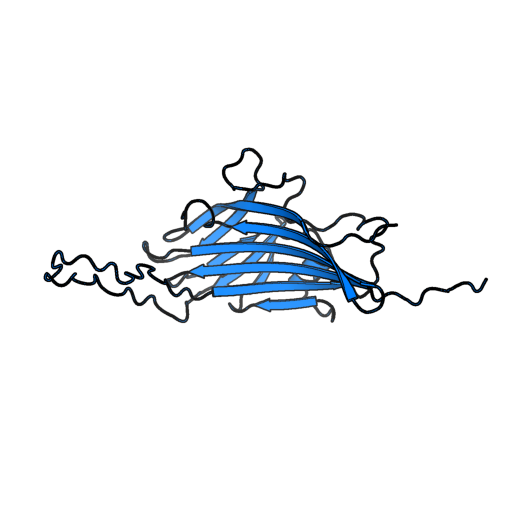-16.329 1.00 79.56 197 TYR A N 1
ATOM 1576 C CA . TYR A 1 197 ? 1.276 -0.170 -15.882 1.00 79.56 197 TYR A CA 1
ATOM 1577 C C . TYR A 1 197 ? 1.021 0.255 -14.439 1.00 79.56 197 TYR A C 1
ATOM 1579 O O . TYR A 1 197 ? 1.964 0.455 -13.669 1.00 79.56 197 TYR A O 1
ATOM 1587 N N . ARG A 1 198 ? -0.248 0.392 -14.068 1.00 83.06 198 ARG A N 1
ATOM 1588 C CA . ARG A 1 198 ? -0.652 0.728 -12.706 1.00 83.06 198 ARG A CA 1
ATOM 1589 C C . ARG A 1 198 ? -1.852 -0.100 -12.284 1.00 83.06 198 ARG A C 1
ATOM 1591 O O . ARG A 1 198 ? -2.835 -0.187 -13.012 1.00 83.06 198 ARG A O 1
ATOM 1598 N N . GLN A 1 199 ? -1.789 -0.656 -11.085 1.00 85.31 199 GLN A N 1
ATOM 1599 C CA . GLN A 1 199 ? -2.925 -1.244 -10.396 1.00 85.31 199 GLN A CA 1
ATOM 1600 C C . GLN A 1 199 ? -3.230 -0.403 -9.172 1.00 85.31 199 GLN A C 1
ATOM 1602 O O . GLN A 1 199 ? -2.360 -0.215 -8.330 1.00 85.31 199 GLN A O 1
ATOM 1607 N N . ASP A 1 200 ? -4.460 0.083 -9.076 1.00 85.44 200 ASP A N 1
ATOM 1608 C CA . ASP A 1 200 ? -4.918 0.867 -7.939 1.00 85.44 200 ASP A CA 1
ATOM 1609 C C . ASP A 1 200 ? -6.115 0.165 -7.291 1.00 85.44 200 ASP A C 1
ATOM 1611 O O . ASP A 1 200 ? -7.065 -0.160 -8.000 1.00 85.44 200 ASP A O 1
ATOM 1615 N N . PHE A 1 201 ? -6.111 -0.032 -5.974 1.00 86.50 201 PHE A N 1
ATOM 1616 C CA . PHE A 1 201 ? -7.198 -0.628 -5.196 1.00 86.50 201 PHE A CA 1
ATOM 1617 C C . PHE A 1 201 ? -7.596 0.284 -4.043 1.00 86.50 201 PHE A C 1
ATOM 1619 O O . PHE A 1 201 ? -6.743 0.760 -3.306 1.00 86.50 201 PHE A O 1
ATOM 1626 N N . TYR A 1 202 ? -8.898 0.475 -3.856 1.00 85.69 202 TYR A N 1
ATOM 1627 C CA . TYR A 1 202 ? -9.442 1.449 -2.915 1.00 85.69 202 TYR A CA 1
ATOM 1628 C C . TYR A 1 202 ? -10.600 0.838 -2.122 1.00 85.69 202 TYR A C 1
ATOM 1630 O O . TYR A 1 202 ? -11.355 0.009 -2.649 1.00 85.69 202 TYR A O 1
ATOM 1638 N N . ASN A 1 203 ? -10.808 1.289 -0.884 1.00 82.88 203 ASN A N 1
ATOM 1639 C CA . ASN A 1 203 ? -12.040 0.994 -0.140 1.00 82.88 203 ASN A CA 1
ATOM 1640 C C . ASN A 1 203 ? -13.158 2.038 -0.371 1.00 82.88 203 ASN A C 1
ATOM 1642 O O . ASN A 1 203 ? -14.322 1.745 -0.112 1.00 82.88 203 ASN A O 1
ATOM 1646 N N . SER A 1 204 ? -12.834 3.240 -0.868 1.00 68.19 204 SER A N 1
ATOM 1647 C CA . SER A 1 204 ? -13.739 4.402 -0.806 1.00 68.19 204 SER A CA 1
ATOM 1648 C C . SER A 1 204 ? -14.180 4.987 -2.158 1.00 68.19 204 SER A C 1
ATOM 1650 O O . SER A 1 204 ? -15.223 5.642 -2.228 1.00 68.19 204 SER A O 1
ATOM 1652 N N . TYR A 1 205 ? -13.438 4.738 -3.242 1.00 56.75 205 TYR A N 1
ATOM 1653 C CA . TYR A 1 205 ? -13.431 5.627 -4.414 1.00 56.75 205 TYR A CA 1
ATOM 1654 C C . TYR A 1 205 ? -14.752 5.727 -5.203 1.00 56.75 205 TYR A C 1
ATOM 1656 O O . TYR A 1 205 ? -15.060 6.786 -5.745 1.00 56.75 205 TYR A O 1
ATOM 1664 N N . TYR A 1 206 ? -15.558 4.663 -5.281 1.00 53.41 206 TYR A N 1
ATOM 1665 C CA . TYR A 1 206 ? -16.728 4.650 -6.181 1.00 53.41 206 TYR A CA 1
ATOM 1666 C C . TYR A 1 206 ? -18.089 4.735 -5.472 1.00 53.41 206 TYR A C 1
ATOM 1668 O O . TYR A 1 206 ? -19.077 5.119 -6.101 1.00 53.41 206 TYR A O 1
ATOM 1676 N N . ASP A 1 207 ? -18.143 4.453 -4.164 1.00 51.50 207 ASP A N 1
ATOM 1677 C CA . ASP A 1 207 ? -19.403 4.313 -3.417 1.00 51.50 207 ASP A CA 1
ATOM 1678 C C . ASP A 1 207 ? -19.527 5.239 -2.194 1.00 51.50 207 ASP A C 1
ATOM 1680 O O . ASP A 1 207 ? -20.542 5.176 -1.502 1.00 51.50 207 ASP A O 1
ATOM 1684 N N . ASN A 1 208 ? -18.539 6.106 -1.912 1.00 53.19 208 ASN A N 1
ATOM 1685 C CA . ASN A 1 208 ? -18.433 6.832 -0.629 1.00 53.19 208 ASN A CA 1
ATOM 1686 C C . ASN A 1 208 ? -18.535 5.881 0.587 1.00 53.19 208 ASN A C 1
ATOM 1688 O O . ASN A 1 208 ? -18.988 6.267 1.667 1.00 53.19 208 ASN A O 1
ATOM 1692 N N . GLY A 1 209 ? -18.162 4.613 0.388 1.00 58.56 209 GLY A N 1
ATOM 1693 C CA . GLY A 1 209 ? -18.311 3.510 1.333 1.00 58.56 209 GLY A CA 1
ATOM 1694 C C . GLY A 1 209 ? -17.134 3.425 2.288 1.00 58.56 209 GLY A C 1
ATOM 1695 O O . GLY A 1 209 ? -16.500 2.381 2.387 1.00 58.56 209 GLY A O 1
ATOM 1696 N N . TYR A 1 210 ? -16.813 4.534 2.948 1.00 76.19 210 TYR A N 1
ATOM 1697 C CA . TYR A 1 210 ? -15.767 4.551 3.960 1.00 76.19 210 TYR A CA 1
ATOM 1698 C C . TYR A 1 210 ? -16.021 3.490 5.026 1.00 76.19 210 TYR A C 1
ATOM 1700 O O . TYR A 1 210 ? -17.165 3.264 5.430 1.00 76.19 210 TYR A O 1
ATOM 1708 N N . LEU A 1 211 ? -14.946 2.886 5.526 1.00 85.69 211 LEU A N 1
ATOM 1709 C CA . LEU A 1 211 ? -15.047 2.052 6.714 1.00 85.69 211 LEU A CA 1
ATOM 1710 C C . LEU A 1 211 ? -15.252 2.977 7.908 1.00 85.69 211 LEU A C 1
ATOM 1712 O O . LEU A 1 211 ? -14.432 3.857 8.151 1.00 85.69 211 LEU A O 1
ATOM 1716 N N . THR A 1 212 ? -16.364 2.813 8.618 1.00 88.94 212 THR A N 1
ATOM 1717 C CA . THR A 1 212 ? -16.703 3.624 9.794 1.00 88.94 212 THR A CA 1
ATOM 1718 C C . THR A 1 212 ? -16.658 2.792 11.062 1.00 88.94 212 THR A C 1
ATOM 1720 O O . THR A 1 212 ? -17.139 1.657 11.054 1.00 88.94 212 THR A O 1
ATOM 1723 N N . GLY A 1 213 ? -16.163 3.379 12.152 1.00 90.75 213 GLY A N 1
ATOM 1724 C CA . GLY A 1 213 ? -15.997 2.686 13.428 1.00 90.75 213 GLY A CA 1
ATOM 1725 C C . GLY A 1 213 ? -14.884 1.638 13.389 1.00 90.75 213 GLY A C 1
ATOM 1726 O O . GLY A 1 213 ? -14.159 1.520 12.399 1.00 90.75 213 GLY A O 1
ATOM 1727 N N . SER A 1 214 ? -14.739 0.898 14.489 1.00 94.56 214 SER A N 1
ATOM 1728 C CA . SER A 1 214 ? -13.756 -0.185 14.616 1.00 94.56 214 SER A CA 1
ATOM 1729 C C . SER A 1 214 ? -13.961 -1.273 13.562 1.00 94.56 214 SER A C 1
ATOM 1731 O O . SER A 1 214 ? -15.093 -1.550 13.155 1.00 94.56 214 SER A O 1
ATOM 1733 N N . GLN A 1 215 ? -12.871 -1.923 13.163 1.00 94.94 215 GLN A N 1
ATOM 1734 C CA . GLN A 1 215 ? -12.898 -3.066 12.254 1.00 94.94 215 GLN A CA 1
ATOM 1735 C C . GLN A 1 215 ? -12.076 -4.217 12.817 1.00 94.94 215 GLN A C 1
ATOM 1737 O O . GLN A 1 215 ? -11.044 -3.996 13.438 1.00 94.94 215 GLN A O 1
ATOM 1742 N N . ASP A 1 216 ? -12.553 -5.431 12.564 1.00 97.00 216 ASP A N 1
ATOM 1743 C CA . ASP A 1 216 ? -11.836 -6.692 12.753 1.00 97.00 216 ASP A CA 1
ATOM 1744 C C . ASP A 1 216 ? -12.342 -7.649 11.671 1.00 97.00 216 ASP A C 1
ATOM 1746 O O . ASP A 1 216 ? -13.392 -8.291 11.806 1.00 97.00 216 ASP A O 1
ATOM 1750 N N . GLY A 1 217 ? -11.660 -7.666 10.527 1.00 95.12 217 GLY A N 1
ATOM 1751 C CA . GLY A 1 217 ? -12.085 -8.519 9.431 1.00 95.12 217 GLY A CA 1
ATOM 1752 C C . GLY A 1 217 ? -11.456 -8.232 8.080 1.00 95.12 217 GLY A C 1
ATOM 1753 O O . GLY A 1 217 ? -10.710 -7.279 7.870 1.00 95.12 217 GLY A O 1
ATOM 1754 N N . TRP A 1 218 ? -11.805 -9.106 7.138 1.00 94.06 218 TRP A N 1
ATOM 1755 C CA . TRP A 1 218 ? -11.466 -8.953 5.731 1.00 94.06 218 TRP A CA 1
ATOM 1756 C C . TRP A 1 218 ? -12.408 -7.963 5.057 1.00 94.06 218 TRP A C 1
ATOM 1758 O O . TRP A 1 218 ? -13.632 -8.076 5.162 1.00 94.06 218 TRP A O 1
ATOM 1768 N N . VAL A 1 219 ? -11.823 -7.032 4.314 1.00 90.38 219 VAL A N 1
ATOM 1769 C CA . VAL A 1 219 ? -12.515 -6.069 3.469 1.00 90.38 219 VAL A CA 1
ATOM 1770 C C . VAL A 1 219 ? -12.122 -6.289 2.016 1.00 90.38 219 VAL A C 1
ATOM 1772 O O . VAL A 1 219 ? -10.979 -6.609 1.685 1.00 90.38 219 VAL A O 1
ATOM 1775 N N . THR A 1 220 ? -13.095 -6.110 1.128 1.00 86.25 220 THR A N 1
ATOM 1776 C CA . THR A 1 220 ? -12.846 -6.153 -0.312 1.00 86.25 220 THR A CA 1
ATOM 1777 C C . THR A 1 220 ? -12.422 -4.770 -0.772 1.00 86.25 220 THR A C 1
ATOM 1779 O O . THR A 1 220 ? -13.198 -3.822 -0.663 1.00 86.25 220 THR A O 1
ATOM 1782 N N . LEU A 1 221 ? -11.213 -4.666 -1.309 1.00 85.25 221 LEU A N 1
ATOM 1783 C CA . LEU A 1 221 ? -10.766 -3.475 -2.013 1.00 85.25 221 LEU A CA 1
ATOM 1784 C C . LEU A 1 221 ? -11.121 -3.635 -3.484 1.00 85.25 221 LEU A C 1
ATOM 1786 O O . LEU A 1 221 ? -10.868 -4.686 -4.084 1.00 85.25 221 LEU A O 1
ATOM 1790 N N . THR A 1 222 ? -11.704 -2.595 -4.066 1.00 81.50 222 THR A N 1
ATOM 1791 C CA . THR A 1 222 ? -12.033 -2.598 -5.490 1.00 81.50 222 THR A CA 1
ATOM 1792 C C . THR A 1 222 ? -11.074 -1.696 -6.222 1.00 81.50 222 THR A C 1
ATOM 1794 O O . THR A 1 222 ? -10.776 -0.590 -5.773 1.00 81.50 222 THR A O 1
ATOM 1797 N N . GLY A 1 223 ? -10.575 -2.186 -7.342 1.00 77.38 223 GLY A N 1
ATOM 1798 C CA . GLY A 1 223 ? -9.513 -1.537 -8.062 1.00 77.38 223 GLY A CA 1
ATOM 1799 C C . GLY A 1 223 ? -9.713 -1.515 -9.556 1.00 77.38 223 GLY A C 1
ATOM 1800 O O . GLY A 1 223 ? -10.683 -2.036 -10.110 1.00 77.38 223 GLY A O 1
ATOM 1801 N N . ARG A 1 224 ? -8.749 -0.876 -10.197 1.00 77.81 224 ARG A N 1
ATOM 1802 C CA . ARG A 1 224 ? -8.594 -0.838 -11.641 1.00 77.81 224 ARG A CA 1
ATOM 1803 C C . ARG A 1 224 ? -7.162 -1.187 -11.991 1.00 77.81 224 ARG A C 1
ATOM 1805 O O . ARG A 1 224 ? -6.239 -0.955 -11.212 1.00 77.81 224 ARG A O 1
ATOM 1812 N N . GLU A 1 225 ? -7.011 -1.671 -13.204 1.00 74.69 225 GLU A N 1
ATOM 1813 C CA . GLU A 1 225 ? -5.730 -1.877 -13.844 1.00 74.69 225 GLU A CA 1
ATOM 1814 C C . GLU A 1 225 ? -5.675 -0.970 -15.068 1.00 74.69 225 GLU A C 1
ATOM 1816 O O . GLU A 1 225 ? -6.622 -0.924 -15.852 1.00 74.69 225 GLU A O 1
ATOM 1821 N N . VAL A 1 226 ? -4.601 -0.197 -15.173 1.00 70.94 226 VAL A N 1
ATOM 1822 C CA . VAL A 1 226 ? -4.292 0.664 -16.309 1.00 70.94 226 VAL A CA 1
ATOM 1823 C C . VAL A 1 226 ? -3.014 0.114 -16.916 1.00 70.94 226 VAL A C 1
ATOM 1825 O O . VAL A 1 226 ? -1.937 0.278 -16.345 1.00 70.94 226 VAL A O 1
ATOM 1828 N N . GLU A 1 227 ? -3.129 -0.561 -18.054 1.00 68.12 227 GLU A N 1
ATOM 1829 C CA . GLU A 1 227 ? -1.978 -1.059 -18.803 1.00 68.12 227 GLU A CA 1
ATOM 1830 C C . GLU A 1 227 ? -1.621 -0.098 -19.938 1.00 68.12 227 GLU A C 1
ATOM 1832 O O . GLU A 1 227 ? -2.485 0.436 -20.635 1.00 68.12 227 GLU A O 1
ATOM 1837 N N . GLY A 1 228 ? -0.323 0.080 -20.166 1.00 60.59 228 GLY A N 1
ATOM 1838 C CA . GLY A 1 228 ? 0.190 0.686 -21.387 1.00 60.59 228 GLY A CA 1
ATOM 1839 C C . GLY A 1 228 ? -0.054 2.168 -21.566 1.00 60.59 228 GLY A C 1
ATOM 1840 O O . GLY A 1 228 ? -0.121 2.647 -22.700 1.00 60.59 228 GLY A O 1
ATOM 1841 N N . ASP A 1 229 ? -0.089 2.901 -20.458 1.00 58.41 229 ASP A N 1
ATOM 1842 C CA . ASP A 1 229 ? 0.029 4.349 -20.510 1.00 58.41 229 ASP A CA 1
ATOM 1843 C C . ASP A 1 229 ? 1.457 4.731 -20.942 1.00 58.41 229 ASP A C 1
ATOM 1845 O O . ASP A 1 229 ? 2.442 4.232 -20.387 1.00 58.41 229 ASP A O 1
ATOM 1849 N N . GLY A 1 230 ? 1.577 5.584 -21.963 1.00 54.66 230 GLY A N 1
ATOM 1850 C CA . GLY A 1 230 ? 2.846 6.025 -22.550 1.00 54.66 230 GLY A CA 1
ATOM 1851 C C . GLY A 1 230 ? 3.140 5.519 -23.971 1.00 54.66 230 GLY A C 1
ATOM 1852 O O . GLY A 1 230 ? 2.276 5.045 -24.709 1.00 54.66 230 GLY A O 1
ATOM 1853 N N . THR A 1 231 ? 4.391 5.681 -24.398 1.00 54.72 231 THR A N 1
ATOM 1854 C CA . THR A 1 231 ? 4.866 5.293 -25.731 1.00 54.72 231 THR A CA 1
ATOM 1855 C C . THR A 1 231 ? 5.609 3.976 -25.618 1.00 54.72 231 THR A C 1
ATOM 1857 O O . THR A 1 231 ? 6.584 3.895 -24.886 1.00 54.72 231 THR A O 1
ATOM 1860 N N . TYR A 1 232 ? 5.221 2.959 -26.384 1.00 55.84 232 TYR A N 1
ATOM 1861 C CA . TYR A 1 232 ? 6.015 1.740 -26.532 1.00 55.84 232 TYR A CA 1
ATOM 1862 C C . TYR A 1 232 ? 7.075 1.923 -27.613 1.00 55.84 232 TYR A C 1
ATOM 1864 O O . TYR A 1 232 ? 6.793 2.494 -28.672 1.00 55.84 232 TYR A O 1
ATOM 1872 N N . ARG A 1 233 ? 8.287 1.409 -27.373 1.00 50.91 233 ARG A N 1
ATOM 1873 C CA . ARG A 1 233 ? 9.320 1.377 -28.407 1.00 50.91 233 ARG A CA 1
ATOM 1874 C C . ARG A 1 233 ? 8.793 0.539 -29.573 1.00 50.91 233 ARG A C 1
ATOM 1876 O O . ARG A 1 233 ? 8.384 -0.600 -29.375 1.00 50.91 233 ARG A O 1
ATOM 1883 N N . ARG A 1 234 ? 8.747 1.129 -30.767 1.00 45.25 234 ARG A N 1
ATOM 1884 C CA . ARG A 1 234 ? 8.424 0.400 -31.996 1.00 45.25 234 ARG A CA 1
ATOM 1885 C C . ARG A 1 234 ? 9.710 -0.229 -32.518 1.00 45.25 234 ARG A C 1
ATOM 1887 O O . ARG A 1 234 ? 10.716 0.476 -32.600 1.00 45.25 234 ARG A O 1
ATOM 1894 N N . ASP A 1 235 ? 9.650 -1.522 -32.818 1.00 49.53 235 ASP A N 1
ATOM 1895 C CA . ASP A 1 235 ? 10.724 -2.262 -33.492 1.00 49.53 235 ASP A CA 1
ATOM 1896 C C . ASP A 1 235 ? 11.061 -1.673 -34.873 1.00 49.53 235 ASP A C 1
ATOM 1898 O O . ASP A 1 235 ? 10.128 -1.195 -35.571 1.00 49.53 235 ASP A O 1
#

Radius of gyration: 22.47 Å; chains: 1; bounding box: 64×56×62 Å